Protein AF-A0A4Z1CDV8-F1 (afdb_monomer)

Solvent-accessible surface area (backbone atoms only — not comparable to full-atom values): 13016 Å² total; per-residue (Å²): 139,88,84,81,96,83,87,88,88,86,91,84,87,83,81,90,81,81,88,75,93,73,89,74,78,95,78,82,92,84,81,92,77,82,89,62,62,95,52,67,52,53,49,51,55,54,36,50,54,54,42,66,77,40,48,67,58,28,40,60,56,26,63,79,56,50,88,27,56,54,58,59,70,58,40,28,52,38,14,45,52,16,39,52,55,28,48,76,68,59,58,80,86,76,76,59,61,67,63,78,56,25,53,62,39,19,52,49,40,45,56,46,47,47,72,77,69,25,56,75,68,75,76,57,68,68,45,56,54,47,40,56,51,48,55,53,45,46,57,52,42,26,70,73,67,75,44,87,70,51,57,62,54,48,12,66,75,67,77,49,57,46,66,58,42,48,55,29,52,69,50,56,65,54,17,40,82,85,60,49,80,41,63,41,92,93,58,85,44,33,49,49,76,73,58,83,75,88,62,82,59,50,66,57,52,53,57,62,72,76,107

Secondary structure (DSSP, 8-state):
----S-----------------------------PPSTTHHHHHHHHHHHHHHHHHHHHHHHGGGTTSSS-HHHHHHHHHHHHHHHHHH--GGGSS-HHHHHHHHHHHHHHHHIIIII-SSPPPHHHHHHHHHHHHHHHHHHHHHSSPPPHHHHHHHHTS-HHHHHHHHHHTT--SPPPTT-EETTTTEEGGGGSPPP-TTHHHHHHHH--

Organism: NCBI:txid2518372

pLDDT: mean 78.21, std 20.19, range [28.77, 98.31]

Structure (mmCIF, N/CA/C/O backbone):
data_AF-A0A4Z1CDV8-F1
#
_entry.id   AF-A0A4Z1CDV8-F1
#
loop_
_atom_site.group_PDB
_atom_site.id
_atom_site.type_symbol
_atom_site.label_atom_id
_atom_site.label_alt_id
_atom_site.label_comp_id
_atom_site.label_asym_id
_atom_site.label_entity_id
_atom_site.label_seq_id
_atom_site.pdbx_PDB_ins_code
_atom_site.Cartn_x
_atom_site.Cartn_y
_atom_site.Cartn_z
_atom_site.occupancy
_atom_site.B_iso_or_equiv
_atom_site.auth_seq_id
_atom_site.auth_comp_id
_atom_site.auth_asym_id
_atom_site.auth_atom_id
_atom_site.pdbx_PDB_model_num
ATOM 1 N N . MET A 1 1 ? 34.510 -33.293 -17.132 1.00 42.09 1 MET A N 1
ATOM 2 C CA . MET A 1 1 ? 34.195 -33.389 -15.694 1.00 42.09 1 MET A CA 1
ATOM 3 C C . MET A 1 1 ? 32.773 -32.881 -15.531 1.00 42.09 1 MET A C 1
ATOM 5 O O . MET A 1 1 ? 32.550 -31.691 -15.677 1.00 42.09 1 MET A O 1
ATOM 9 N N . GLN A 1 2 ? 31.817 -33.804 -15.446 1.00 31.83 2 GLN A N 1
ATOM 10 C CA . GLN A 1 2 ? 30.380 -33.531 -15.365 1.00 31.83 2 GLN A CA 1
ATOM 11 C C . GLN A 1 2 ? 29.984 -33.463 -13.887 1.00 31.83 2 GLN A C 1
ATOM 13 O O . GLN A 1 2 ? 30.417 -34.318 -13.118 1.00 31.83 2 GLN A O 1
ATOM 18 N N . VAL A 1 3 ? 29.172 -32.477 -13.509 1.00 42.31 3 VAL A N 1
ATOM 19 C CA . VAL A 1 3 ? 28.461 -32.451 -12.225 1.00 42.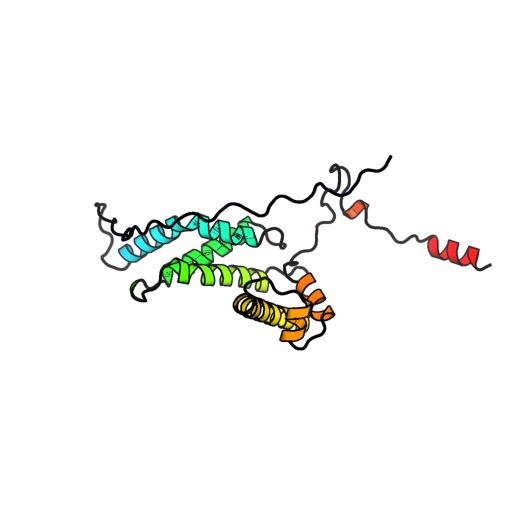31 3 VAL A CA 1
ATOM 20 C C . VAL A 1 3 ? 26.970 -32.485 -12.549 1.00 42.31 3 VAL A C 1
ATOM 22 O O . VAL A 1 3 ? 26.484 -31.711 -13.371 1.00 42.31 3 VAL A O 1
ATOM 25 N N . THR A 1 4 ? 26.291 -33.472 -11.978 1.00 37.84 4 THR A N 1
ATOM 26 C CA . THR A 1 4 ? 24.877 -33.814 -12.161 1.00 37.84 4 THR A CA 1
ATOM 27 C C . THR A 1 4 ? 23.945 -32.889 -11.362 1.00 37.84 4 THR A C 1
ATOM 29 O O . THR A 1 4 ? 24.361 -32.376 -10.324 1.00 37.84 4 THR A O 1
ATOM 32 N N . PRO A 1 5 ? 22.677 -32.702 -11.779 1.00 41.50 5 PRO A N 1
ATOM 33 C CA . PRO A 1 5 ? 21.727 -31.825 -11.098 1.00 41.50 5 PRO A CA 1
ATOM 34 C C . PRO A 1 5 ? 20.937 -32.592 -10.024 1.00 41.50 5 PRO A C 1
ATOM 36 O O . PRO A 1 5 ? 19.954 -33.250 -10.354 1.00 41.50 5 PRO A O 1
ATOM 39 N N . GLN A 1 6 ? 21.364 -32.531 -8.755 1.00 38.91 6 GLN A N 1
ATOM 40 C CA . GLN A 1 6 ? 20.619 -33.114 -7.620 1.00 38.91 6 GLN A CA 1
ATOM 41 C C . GLN A 1 6 ? 20.743 -32.372 -6.266 1.00 38.91 6 GLN A C 1
ATOM 43 O O . GLN A 1 6 ? 20.451 -32.961 -5.234 1.00 38.91 6 GLN A O 1
ATOM 48 N N . GLU A 1 7 ? 21.086 -31.079 -6.217 1.00 34.69 7 GLU A N 1
ATOM 49 C CA . GLU A 1 7 ? 21.176 -30.353 -4.928 1.00 34.69 7 GLU A CA 1
ATOM 50 C C . GLU A 1 7 ? 20.494 -28.974 -4.932 1.00 34.69 7 GLU A C 1
ATOM 52 O O . GLU A 1 7 ? 21.128 -27.949 -4.696 1.00 34.69 7 GLU A O 1
ATOM 57 N N . LEU A 1 8 ? 19.176 -28.929 -5.169 1.00 39.78 8 LEU A N 1
ATOM 58 C CA . LEU A 1 8 ? 18.371 -27.756 -4.790 1.00 39.78 8 LEU A CA 1
ATOM 59 C C . LEU A 1 8 ? 16.918 -28.110 -4.429 1.00 39.78 8 LEU A C 1
ATOM 61 O O . LEU A 1 8 ? 15.969 -27.496 -4.909 1.00 39.78 8 LEU A O 1
ATOM 65 N N . GLU A 1 9 ? 16.745 -29.104 -3.562 1.00 30.30 9 GLU A N 1
ATOM 66 C CA . GLU A 1 9 ? 15.454 -29.437 -2.959 1.00 30.30 9 GLU A CA 1
ATOM 67 C C . GLU A 1 9 ? 15.620 -29.533 -1.438 1.00 30.30 9 GLU A C 1
ATOM 69 O O . GLU A 1 9 ? 16.019 -30.573 -0.930 1.00 30.30 9 GLU A O 1
ATOM 74 N N . ALA A 1 10 ? 15.375 -28.425 -0.723 1.00 28.77 10 ALA A N 1
ATOM 75 C CA . ALA A 1 10 ? 15.003 -28.415 0.701 1.00 28.77 10 ALA A CA 1
ATOM 76 C C . ALA A 1 10 ? 14.768 -26.982 1.225 1.00 28.77 10 ALA A C 1
ATOM 78 O O . ALA A 1 10 ? 15.673 -26.358 1.769 1.00 28.77 10 ALA A O 1
ATOM 79 N N . ALA A 1 11 ? 13.536 -26.476 1.108 1.00 30.47 11 ALA A N 1
ATOM 80 C CA . ALA A 1 11 ? 12.945 -25.541 2.083 1.00 30.47 11 ALA A CA 1
ATOM 81 C C . ALA A 1 11 ? 11.411 -25.482 1.924 1.00 30.47 11 ALA A C 1
ATOM 83 O O . ALA A 1 11 ? 10.793 -24.425 1.807 1.00 30.47 11 ALA A O 1
ATOM 84 N N . HIS A 1 12 ? 10.785 -26.655 1.895 1.00 34.69 12 HIS A N 1
ATOM 85 C CA . HIS A 1 12 ? 9.365 -26.844 2.167 1.00 34.69 12 HIS A CA 1
ATOM 86 C C . HIS A 1 12 ? 9.279 -28.061 3.078 1.00 34.69 12 HIS A C 1
ATOM 88 O O . HIS A 1 12 ? 9.496 -29.167 2.600 1.00 34.69 12 HIS A O 1
ATOM 94 N N . HIS A 1 13 ? 9.073 -27.821 4.377 1.00 29.45 13 HIS A N 1
ATOM 95 C CA . HIS A 1 13 ? 8.353 -28.657 5.350 1.00 29.45 13 HIS A CA 1
ATOM 96 C C . HIS A 1 13 ? 8.876 -28.389 6.772 1.00 29.45 13 HIS A C 1
ATOM 98 O O . HIS A 1 13 ? 9.992 -28.767 7.121 1.00 29.45 13 HIS A O 1
ATOM 104 N N . ALA A 1 14 ? 8.044 -27.777 7.612 1.00 31.61 14 ALA A N 1
ATOM 105 C CA . ALA A 1 14 ? 8.108 -27.936 9.061 1.00 31.61 14 ALA A CA 1
ATOM 106 C C . ALA A 1 14 ? 6.664 -28.037 9.597 1.00 31.61 14 ALA A C 1
ATOM 108 O O . ALA A 1 14 ? 5.764 -27.452 8.991 1.00 31.61 14 ALA A O 1
ATOM 109 N N . PRO A 1 15 ? 6.429 -28.841 10.646 1.00 34.66 15 PRO A N 1
ATOM 110 C CA . PRO A 1 15 ? 5.221 -29.650 10.758 1.00 34.66 15 PRO A CA 1
ATOM 111 C C . PRO A 1 15 ? 4.066 -29.005 11.529 1.00 34.66 15 PRO A C 1
ATOM 113 O O . PRO A 1 15 ? 4.244 -28.142 12.387 1.00 34.66 15 PRO A O 1
ATOM 116 N N . ASP A 1 16 ? 2.887 -29.542 11.221 1.00 36.97 16 ASP A N 1
ATOM 117 C CA . ASP A 1 16 ? 1.645 -29.471 11.981 1.00 36.97 16 ASP A CA 1
ATOM 118 C C . ASP A 1 16 ? 1.807 -30.111 13.374 1.00 36.97 16 ASP A C 1
ATOM 120 O O . ASP A 1 16 ? 2.485 -31.131 13.538 1.00 36.97 16 ASP A O 1
ATOM 124 N N . GLY A 1 17 ? 1.193 -29.498 14.384 1.00 29.08 17 GLY A N 1
ATOM 125 C CA . GLY A 1 17 ? 1.377 -29.861 15.784 1.00 29.08 17 GLY A CA 1
ATOM 126 C C . GLY A 1 17 ? 0.513 -29.051 16.748 1.00 29.08 17 GLY A C 1
ATOM 127 O O . GLY A 1 17 ? 1.009 -28.164 17.429 1.00 29.08 17 GLY A O 1
ATOM 128 N N . ALA A 1 18 ? -0.758 -29.446 16.836 1.00 29.03 18 ALA A N 1
ATOM 129 C CA . ALA A 1 18 ? -1.623 -29.399 18.020 1.00 29.03 18 ALA A CA 1
ATOM 130 C C . ALA A 1 18 ? -1.966 -28.033 18.657 1.00 29.03 18 ALA A C 1
ATOM 132 O O . ALA A 1 18 ? -1.200 -27.420 19.397 1.00 29.03 18 ALA A O 1
ATOM 133 N N . HIS A 1 19 ? -3.240 -27.661 18.503 1.00 36.28 19 HIS A N 1
ATOM 134 C CA . HIS A 1 19 ? -3.957 -26.755 19.397 1.00 36.28 19 HIS A CA 1
ATOM 135 C C . HIS A 1 19 ? -3.877 -27.192 20.869 1.00 36.28 19 HIS A C 1
ATOM 137 O O . HIS A 1 19 ? -4.197 -28.339 21.189 1.00 36.28 19 HIS A O 1
ATOM 143 N N . PRO A 1 20 ? -3.685 -26.231 21.783 1.00 33.53 20 PRO A N 1
ATOM 144 C CA . PRO A 1 20 ? -4.417 -26.216 23.034 1.00 33.53 20 PRO A CA 1
ATOM 145 C C . PRO A 1 20 ? -5.440 -25.076 23.010 1.00 33.53 20 PRO A C 1
ATOM 147 O O . PRO A 1 20 ? -5.106 -23.893 22.984 1.00 33.53 20 PRO A O 1
ATOM 150 N N . SER A 1 21 ? -6.719 -25.450 23.036 1.00 46.00 21 SER A N 1
ATOM 151 C CA . SER A 1 21 ? -7.799 -24.578 23.486 1.00 46.00 21 SER A CA 1
ATOM 152 C C . SER A 1 21 ? -7.461 -24.042 24.879 1.00 46.00 21 SER A C 1
ATOM 154 O O . SER A 1 21 ? -7.304 -24.811 25.824 1.00 46.00 21 SER A O 1
ATOM 156 N N . GLY A 1 22 ? -7.360 -22.725 25.011 1.00 29.83 22 GLY A N 1
ATOM 157 C CA . GLY A 1 22 ? -7.109 -22.059 26.282 1.00 29.83 22 GLY A CA 1
ATOM 158 C C . GLY A 1 22 ? -7.444 -20.586 26.151 1.00 29.83 22 GLY A C 1
ATOM 159 O O . GLY A 1 22 ? -6.604 -19.790 25.751 1.00 29.83 22 GLY A O 1
ATOM 160 N N . GLY A 1 23 ? -8.703 -20.245 26.421 1.00 39.72 23 GLY A N 1
ATOM 161 C CA . GLY A 1 23 ? -9.165 -18.866 26.418 1.00 39.72 23 GLY A CA 1
ATOM 162 C C . GLY A 1 23 ? -8.404 -18.026 27.437 1.00 39.72 23 GLY A C 1
ATOM 163 O O . GLY A 1 23 ? -8.319 -18.380 28.611 1.00 39.72 23 GLY A O 1
ATOM 164 N N . THR A 1 24 ? -7.922 -16.874 26.997 1.00 37.41 24 THR A N 1
ATOM 165 C CA . THR A 1 24 ? -7.651 -15.744 27.876 1.00 37.41 24 THR A CA 1
ATOM 166 C C . THR A 1 24 ? -8.676 -14.665 27.542 1.00 37.41 24 THR A C 1
ATOM 168 O O . THR A 1 24 ? -8.622 -14.053 26.476 1.00 37.41 24 THR A O 1
ATOM 171 N N . PRO A 1 25 ? -9.671 -14.425 28.413 1.00 43.44 25 PRO A N 1
ATOM 172 C CA . PRO A 1 25 ? -10.450 -13.209 28.318 1.00 43.44 25 PRO A CA 1
ATOM 173 C C . PRO A 1 25 ? -9.494 -12.050 28.596 1.00 43.44 25 PRO A C 1
ATOM 175 O O . PRO A 1 25 ? -8.792 -12.053 29.609 1.00 43.44 25 PRO A O 1
ATOM 178 N N . ASN A 1 26 ? -9.476 -11.071 27.697 1.00 47.09 26 ASN A N 1
ATOM 179 C CA . ASN A 1 26 ? -8.747 -9.814 27.814 1.00 47.09 26 ASN A CA 1
ATOM 180 C C . ASN A 1 26 ? -9.335 -8.981 28.977 1.00 47.09 26 ASN A C 1
ATOM 182 O O . ASN A 1 26 ? -10.098 -8.039 28.781 1.00 47.09 26 AS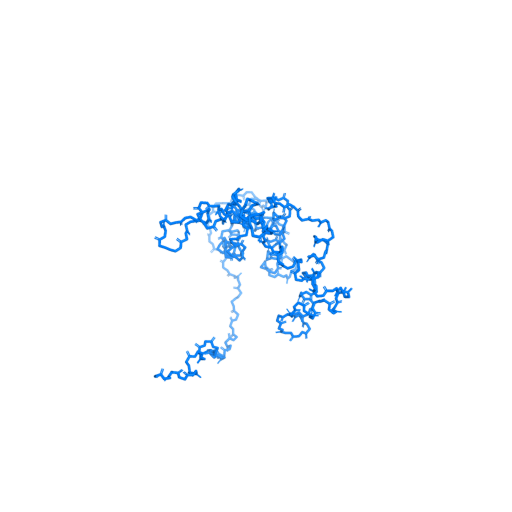N A O 1
ATOM 186 N N . ARG A 1 27 ? -9.097 -9.428 30.217 1.00 46.84 27 ARG A N 1
ATOM 187 C CA . ARG A 1 27 ? -9.764 -8.957 31.437 1.00 46.84 27 ARG A CA 1
ATOM 188 C C . ARG A 1 27 ? -8.751 -8.590 32.511 1.00 46.84 27 ARG A C 1
ATOM 190 O O . ARG A 1 27 ? -8.858 -9.080 33.625 1.00 46.84 27 ARG A O 1
ATOM 197 N N . HIS A 1 28 ? -7.803 -7.707 32.213 1.00 41.91 28 HIS A N 1
ATOM 198 C CA . HIS A 1 28 ? -7.001 -7.067 33.259 1.00 41.91 28 HIS A CA 1
ATOM 199 C C . HIS A 1 28 ? -6.609 -5.636 32.880 1.00 41.91 28 HIS A C 1
ATOM 201 O O . HIS A 1 28 ? -5.509 -5.391 32.412 1.00 41.91 28 HIS A O 1
ATOM 207 N N . LEU A 1 29 ? -7.505 -4.686 33.166 1.00 44.72 29 LEU A N 1
ATOM 208 C CA . LEU A 1 29 ? -7.179 -3.266 33.338 1.00 44.72 29 LEU A CA 1
ATOM 209 C C . LEU A 1 29 ? -7.837 -2.777 34.639 1.00 44.72 29 LEU A C 1
ATOM 211 O O . LEU A 1 29 ? -8.864 -2.103 34.636 1.00 44.72 29 LEU A O 1
ATOM 215 N N . THR A 1 30 ? -7.256 -3.161 35.779 1.00 46.38 30 THR A N 1
ATOM 216 C CA . THR A 1 30 ? -7.528 -2.541 37.085 1.00 46.38 30 THR A CA 1
ATOM 217 C C . THR A 1 30 ? -6.228 -2.358 37.862 1.00 46.38 30 THR A C 1
ATOM 219 O O . THR A 1 30 ? -5.766 -3.304 38.491 1.00 46.38 30 THR A O 1
ATOM 222 N N . SER A 1 31 ? -5.695 -1.134 37.887 1.00 37.03 31 SER A N 1
ATOM 223 C CA . SER A 1 31 ? -5.227 -0.490 39.125 1.00 37.03 31 SER A CA 1
ATOM 224 C C . SER A 1 31 ? -4.885 0.989 38.904 1.00 37.03 31 SER A C 1
ATOM 226 O O . SER A 1 31 ? -3.942 1.322 38.199 1.00 37.03 31 SER A O 1
ATOM 228 N N . ALA A 1 32 ? -5.691 1.833 39.551 1.00 43.84 32 ALA A N 1
ATOM 229 C CA . ALA A 1 32 ? -5.406 3.134 40.162 1.00 43.84 32 ALA A CA 1
ATOM 230 C C . ALA A 1 32 ? -4.292 4.039 39.584 1.00 43.84 32 ALA A C 1
ATOM 232 O O . ALA A 1 32 ? -3.115 3.880 39.889 1.00 43.84 32 ALA A O 1
ATOM 233 N N . GLY A 1 33 ? -4.729 5.125 38.938 1.00 39.00 33 GLY A N 1
ATOM 234 C CA . GLY A 1 33 ? -3.969 6.360 38.746 1.00 39.00 33 GLY A CA 1
ATOM 235 C C . GLY A 1 33 ? -4.886 7.483 38.248 1.00 39.00 33 GLY A C 1
ATOM 236 O O . GLY A 1 33 ? -5.333 7.426 37.115 1.00 39.00 33 GLY A O 1
ATOM 237 N N . SER A 1 34 ? -5.209 8.431 39.140 1.00 46.22 34 SER A N 1
ATOM 238 C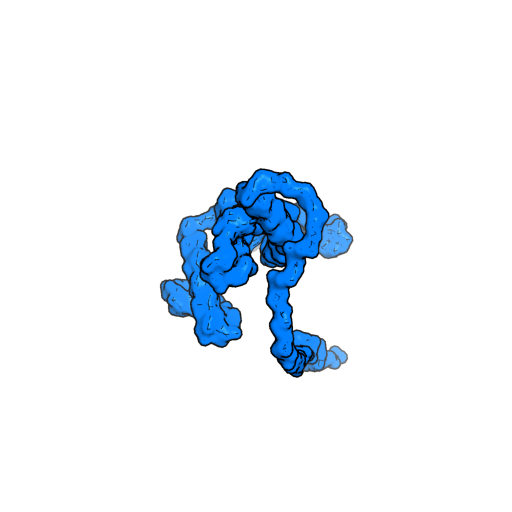 CA . SER A 1 34 ? -5.842 9.759 38.953 1.00 46.22 34 SER A CA 1
ATOM 239 C C . SER A 1 34 ? -6.823 9.959 37.780 1.00 46.22 34 SER A C 1
ATOM 241 O O . SER A 1 34 ? -6.429 10.022 36.622 1.00 46.22 34 SER A O 1
ATOM 243 N N . ALA A 1 35 ? -8.108 10.151 38.099 1.00 49.19 35 ALA A N 1
ATOM 244 C CA . ALA A 1 35 ? -9.202 10.247 37.132 1.00 49.19 35 ALA A CA 1
ATOM 245 C C . ALA A 1 35 ? -9.185 11.548 36.295 1.00 49.19 35 ALA A C 1
ATOM 247 O O . ALA A 1 35 ? -9.365 12.631 36.859 1.00 49.19 35 ALA A O 1
ATOM 248 N N . PRO A 1 36 ? -9.078 11.465 34.956 1.00 51.56 36 PRO A N 1
ATOM 249 C CA . PRO A 1 36 ? -9.460 12.551 34.063 1.00 51.56 36 PRO A CA 1
ATOM 250 C C . PRO A 1 36 ? -10.981 12.482 33.751 1.00 51.56 36 PRO A C 1
ATOM 252 O O . PRO A 1 36 ? -11.620 11.463 34.031 1.00 51.56 36 PRO A O 1
ATOM 255 N N . PRO A 1 37 ? -11.618 13.555 33.236 1.00 53.03 37 PRO A N 1
ATOM 256 C CA . PRO A 1 37 ? -13.081 13.684 33.170 1.00 53.03 37 PRO A CA 1
ATOM 257 C C . PRO A 1 37 ? -13.799 12.544 32.414 1.00 53.03 37 PRO A C 1
ATOM 259 O O . PRO A 1 37 ? -13.352 12.053 31.378 1.00 53.03 37 PRO A O 1
ATOM 262 N N . ALA A 1 38 ? -14.961 12.163 32.958 1.00 62.31 38 ALA A N 1
ATOM 263 C CA . ALA A 1 38 ? -15.486 10.796 33.097 1.00 62.31 38 ALA A CA 1
ATOM 264 C C . ALA A 1 38 ? -15.932 10.018 31.835 1.00 62.31 38 ALA A C 1
ATOM 266 O O . ALA A 1 38 ? -16.568 8.976 31.967 1.00 62.31 38 ALA A O 1
ATOM 267 N N . GLY A 1 39 ? -15.604 10.467 30.622 1.00 63.25 39 GLY A N 1
ATOM 268 C CA . GLY A 1 39 ? -15.957 9.728 29.401 1.00 63.25 39 GLY A CA 1
ATOM 269 C C . GLY A 1 39 ? -14.978 9.955 28.259 1.00 63.25 39 GLY A C 1
ATOM 270 O O . GLY A 1 39 ? -14.333 9.014 27.808 1.00 63.25 39 GLY A O 1
ATOM 271 N N . VAL A 1 40 ? -14.818 11.213 27.837 1.00 69.44 40 VAL A N 1
ATOM 272 C CA . VAL A 1 40 ? -13.943 11.577 26.708 1.00 69.44 40 VAL A CA 1
ATOM 273 C C . VAL A 1 40 ? -12.475 11.327 27.050 1.00 69.44 40 VAL A C 1
ATOM 275 O O . VAL A 1 40 ? -11.812 10.581 26.345 1.00 69.44 40 VAL A O 1
ATOM 278 N N . ALA A 1 41 ? -11.997 11.800 28.204 1.00 79.31 41 ALA A N 1
ATOM 279 C CA . ALA A 1 41 ? -10.596 11.609 28.573 1.00 79.31 41 ALA A CA 1
ATOM 280 C C . ALA A 1 41 ? -10.248 10.144 28.894 1.00 79.31 41 ALA A C 1
ATOM 282 O O . ALA A 1 41 ? -9.112 9.720 28.714 1.00 79.31 41 ALA A O 1
ATOM 283 N N . ARG A 1 42 ? -11.224 9.341 29.346 1.00 82.44 42 ARG A N 1
ATOM 284 C CA . ARG A 1 42 ? -11.026 7.893 29.506 1.00 82.44 42 ARG A CA 1
ATOM 285 C C . ARG A 1 42 ? -10.951 7.186 28.153 1.00 82.44 42 ARG A C 1
ATOM 287 O O . ARG A 1 42 ? -10.153 6.266 28.014 1.00 82.44 42 ARG A O 1
ATOM 294 N N . ARG A 1 43 ? -11.766 7.604 27.180 1.00 84.88 43 ARG A N 1
ATOM 295 C CA . ARG A 1 43 ? -11.720 7.090 25.807 1.00 84.88 43 ARG A CA 1
ATOM 296 C C . ARG A 1 43 ? -10.387 7.416 25.142 1.00 84.88 43 ARG A C 1
ATOM 298 O O . ARG A 1 43 ? -9.822 6.529 24.514 1.00 84.88 43 ARG A O 1
ATOM 305 N N . ASP A 1 44 ? -9.887 8.635 25.312 1.00 88.38 44 ASP A N 1
ATOM 306 C CA . ASP A 1 44 ? -8.610 9.059 24.731 1.00 88.38 44 ASP A CA 1
ATOM 307 C C . ASP A 1 44 ? -7.456 8.212 25.284 1.00 88.38 44 ASP A C 1
ATOM 309 O O . ASP A 1 44 ? -6.751 7.582 24.506 1.00 88.38 44 ASP A O 1
ATOM 313 N N . LEU A 1 45 ? -7.371 8.041 26.611 1.00 91.31 45 LEU A N 1
ATOM 314 C CA . LEU A 1 45 ? -6.356 7.175 27.232 1.00 91.31 45 LEU A CA 1
ATOM 315 C C . LEU A 1 45 ? -6.404 5.724 26.733 1.00 91.31 45 LEU A C 1
ATOM 317 O O . LEU A 1 45 ? -5.370 5.130 26.454 1.00 91.31 45 LEU A O 1
ATOM 321 N N . LEU A 1 46 ? -7.601 5.143 26.610 1.00 91.38 46 LEU A N 1
ATOM 322 C CA . LEU A 1 46 ? -7.751 3.780 26.090 1.00 91.38 46 LEU A CA 1
ATOM 323 C C . LEU A 1 46 ? -7.396 3.687 24.601 1.00 91.38 46 LEU A C 1
ATOM 325 O O . LEU A 1 46 ? -6.928 2.647 24.147 1.00 91.38 46 LEU A O 1
ATOM 329 N N . THR A 1 47 ? -7.636 4.755 23.839 1.00 93.25 47 THR A N 1
ATOM 330 C CA . THR A 1 47 ? -7.259 4.826 22.423 1.00 93.25 47 THR A CA 1
ATOM 331 C C . THR A 1 47 ? -5.742 4.883 22.288 1.00 93.25 47 THR A C 1
ATOM 333 O O . THR A 1 47 ? -5.190 4.160 21.463 1.00 93.25 47 THR A O 1
ATOM 336 N N . ASP A 1 48 ? -5.073 5.677 23.123 1.00 94.31 48 ASP A N 1
ATOM 337 C CA . ASP A 1 48 ? -3.613 5.778 23.153 1.00 94.31 48 ASP A CA 1
ATOM 338 C C . ASP A 1 48 ? -2.978 4.436 23.541 1.00 94.31 48 ASP A C 1
ATOM 340 O O . ASP A 1 48 ? -2.137 3.928 22.801 1.00 94.31 48 ASP A O 1
ATOM 344 N N . GLU A 1 49 ? -3.461 3.788 24.610 1.00 94.50 49 GLU A N 1
ATOM 345 C CA . GLU A 1 49 ? -3.025 2.436 25.003 1.00 94.50 49 GLU A CA 1
ATOM 346 C C . GLU A 1 49 ? -3.217 1.421 23.858 1.00 94.50 49 GLU A C 1
ATOM 348 O O . GLU A 1 49 ? -2.354 0.575 23.605 1.00 94.50 49 GLU A O 1
ATOM 353 N N . LEU A 1 50 ? -4.336 1.510 23.129 1.00 9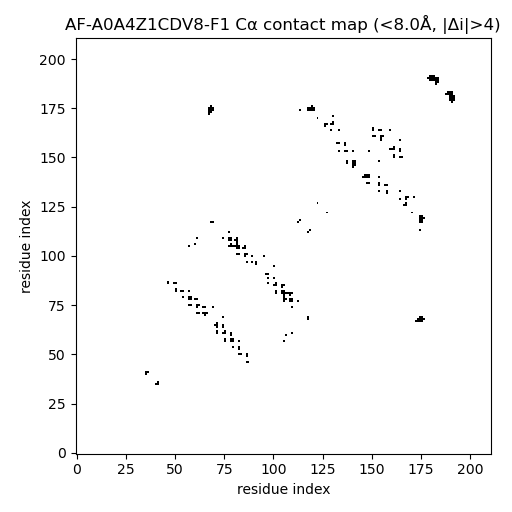3.81 50 LEU A N 1
ATOM 354 C CA . LEU A 1 50 ? -4.621 0.634 21.994 1.00 93.81 50 LEU A CA 1
ATOM 355 C C . LEU A 1 50 ? -3.665 0.881 20.820 1.00 93.81 50 LEU A C 1
ATOM 357 O O . LEU A 1 50 ? -3.239 -0.079 20.177 1.00 93.81 50 LEU A O 1
ATOM 361 N N . ILE A 1 51 ? -3.318 2.139 20.536 1.00 96.75 51 ILE A N 1
ATOM 362 C CA . ILE A 1 51 ? -2.341 2.498 19.501 1.00 96.75 51 ILE A CA 1
ATOM 363 C C . ILE A 1 51 ? -0.959 1.973 19.892 1.00 96.75 51 ILE A C 1
ATOM 365 O O . ILE A 1 51 ? -0.329 1.277 19.094 1.00 96.75 51 ILE A O 1
ATOM 369 N N . GLU A 1 52 ? -0.510 2.252 21.118 1.00 96.88 52 GLU A N 1
ATOM 370 C CA . GLU A 1 52 ? 0.799 1.837 21.633 1.00 96.88 52 GLU A CA 1
ATOM 371 C C . GLU A 1 52 ? 0.990 0.318 21.561 1.00 96.88 52 GLU A C 1
ATOM 373 O O . GLU A 1 52 ? 2.030 -0.158 21.099 1.00 96.88 52 GLU A O 1
ATOM 378 N N . ALA A 1 53 ? -0.041 -0.452 21.917 1.00 96.81 53 ALA A N 1
ATOM 379 C CA . ALA A 1 53 ? -0.007 -1.912 21.870 1.00 96.81 53 ALA A CA 1
ATOM 380 C C . ALA A 1 53 ? 0.168 -2.495 20.451 1.00 96.81 53 ALA A C 1
ATOM 382 O O . ALA A 1 53 ? 0.572 -3.650 20.313 1.00 96.81 53 ALA A O 1
ATOM 383 N N . HIS A 1 54 ? -0.121 -1.724 19.394 1.00 97.69 54 HIS A N 1
ATOM 384 C CA . HIS A 1 54 ? -0.154 -2.214 18.010 1.00 97.69 54 HIS A CA 1
ATOM 385 C C . HIS A 1 54 ? 0.820 -1.497 17.059 1.00 97.69 54 HIS A C 1
ATOM 387 O O . HIS A 1 54 ? 0.791 -1.759 15.851 1.00 97.69 54 HIS A O 1
ATOM 393 N N . LEU A 1 55 ? 1.721 -0.648 17.574 1.00 97.50 55 LEU A N 1
ATOM 394 C CA . LEU A 1 55 ? 2.722 0.074 16.771 1.00 97.50 55 LEU A CA 1
ATOM 395 C C . LEU A 1 55 ? 3.555 -0.871 15.893 1.00 97.50 55 LEU A C 1
ATOM 397 O O . LEU A 1 55 ? 3.681 -0.659 14.686 1.00 97.50 55 LEU A O 1
ATOM 401 N N . GLU A 1 56 ? 4.068 -1.955 16.478 1.00 97.44 56 GLU A N 1
ATOM 402 C CA . GLU A 1 56 ? 4.903 -2.931 15.767 1.00 97.44 56 GLU A CA 1
ATOM 403 C C . GLU A 1 56 ? 4.134 -3.667 14.669 1.00 97.44 56 GLU A C 1
ATOM 405 O O . GLU A 1 56 ? 4.690 -3.989 13.619 1.00 97.44 56 GLU A O 1
ATOM 410 N N . VAL A 1 57 ? 2.827 -3.880 14.852 1.00 96.12 57 VAL A N 1
ATOM 411 C CA . VAL A 1 57 ? 2.007 -4.484 13.801 1.00 96.12 57 VAL A CA 1
ATOM 412 C C . VAL A 1 57 ? 1.892 -3.533 12.615 1.00 96.12 57 VAL A C 1
ATOM 414 O O . VAL A 1 57 ? 2.122 -3.960 11.484 1.00 96.12 57 VAL A O 1
ATOM 417 N N . ALA A 1 58 ? 1.619 -2.248 12.851 1.00 97.62 58 ALA A N 1
ATOM 418 C CA . ALA A 1 58 ? 1.570 -1.249 11.784 1.00 97.62 58 ALA A CA 1
ATOM 419 C C . ALA A 1 58 ? 2.914 -1.138 11.037 1.00 97.62 58 ALA A C 1
ATOM 421 O O . ALA A 1 58 ? 2.928 -1.200 9.804 1.00 97.62 58 ALA A O 1
ATOM 422 N N . ARG A 1 59 ? 4.043 -1.093 11.758 1.00 97.69 59 ARG A N 1
ATOM 423 C CA . ARG A 1 59 ? 5.395 -1.115 11.161 1.00 97.69 59 ARG A CA 1
ATOM 424 C C . ARG A 1 59 ? 5.636 -2.376 10.330 1.00 97.69 59 ARG A C 1
ATOM 426 O O . ARG A 1 59 ? 6.040 -2.303 9.171 1.00 97.69 59 ARG A O 1
ATOM 433 N N . SER A 1 60 ? 5.280 -3.548 10.862 1.00 96.94 60 SER A N 1
ATOM 434 C CA . SER A 1 60 ? 5.414 -4.819 10.137 1.00 96.94 60 SER A CA 1
ATOM 435 C C . SER A 1 60 ? 4.575 -4.871 8.853 1.00 96.94 60 SER A C 1
ATOM 437 O O . SER A 1 60 ? 4.948 -5.526 7.876 1.00 96.94 60 SER A O 1
ATOM 439 N N . MET A 1 61 ? 3.439 -4.167 8.824 1.00 96.00 61 MET A N 1
ATOM 440 C CA . MET A 1 61 ? 2.616 -4.038 7.627 1.00 96.00 61 MET A CA 1
ATOM 441 C C . MET A 1 61 ? 3.280 -3.139 6.581 1.00 96.00 61 MET A C 1
ATOM 443 O O . MET A 1 61 ? 3.221 -3.484 5.400 1.00 96.00 61 MET A O 1
ATOM 447 N N . ALA A 1 62 ? 3.943 -2.052 6.991 1.00 94.44 62 ALA A N 1
ATOM 448 C CA . ALA A 1 62 ? 4.695 -1.166 6.098 1.00 94.44 62 ALA A CA 1
ATOM 449 C C . ALA A 1 62 ? 5.873 -1.885 5.415 1.00 94.44 62 ALA A C 1
ATOM 451 O O . ALA A 1 62 ? 6.079 -1.710 4.214 1.00 94.44 62 ALA A O 1
ATOM 452 N N . LEU A 1 63 ? 6.566 -2.793 6.119 1.00 92.00 63 LEU A N 1
ATOM 453 C CA . LEU A 1 63 ? 7.681 -3.582 5.563 1.00 92.00 63 LEU A CA 1
ATOM 454 C C . LEU A 1 63 ? 7.322 -4.349 4.280 1.00 92.00 63 LEU A C 1
ATOM 456 O O . LEU A 1 63 ? 8.183 -4.569 3.429 1.00 92.00 63 LEU A O 1
ATOM 460 N N . ARG A 1 64 ? 6.052 -4.736 4.106 1.00 86.19 64 ARG A N 1
ATOM 461 C CA . ARG A 1 64 ? 5.566 -5.438 2.901 1.00 86.19 64 ARG A CA 1
ATOM 462 C C . ARG A 1 64 ? 5.560 -4.554 1.649 1.00 86.19 64 ARG A C 1
ATOM 464 O O . ARG A 1 64 ? 5.432 -5.069 0.541 1.00 86.19 64 ARG A O 1
ATOM 471 N N . TYR A 1 65 ? 5.691 -3.242 1.827 1.00 84.25 65 TYR A N 1
ATOM 472 C CA . TYR A 1 65 ? 5.652 -2.231 0.775 1.00 84.25 65 TYR A CA 1
ATOM 473 C C . TYR A 1 65 ? 7.011 -1.562 0.528 1.00 84.25 65 TYR A C 1
ATOM 475 O O . TYR A 1 65 ? 7.088 -0.655 -0.297 1.00 84.25 65 TYR A O 1
ATOM 483 N N . ARG A 1 66 ? 8.085 -2.004 1.197 1.00 82.88 66 ARG A N 1
ATOM 484 C CA . ARG A 1 66 ? 9.441 -1.468 0.993 1.00 82.88 66 ARG A CA 1
ATOM 485 C C . ARG A 1 66 ? 9.918 -1.627 -0.454 1.00 82.88 66 ARG A C 1
ATOM 487 O O . ARG A 1 66 ? 9.458 -2.520 -1.166 1.00 82.88 66 ARG A O 1
ATOM 494 N N . ASN A 1 67 ? 10.906 -0.824 -0.850 1.00 75.81 67 ASN A N 1
ATOM 495 C CA . ASN A 1 67 ? 11.534 -0.854 -2.183 1.00 75.81 67 ASN A CA 1
ATOM 496 C C . ASN A 1 67 ? 10.557 -0.596 -3.338 1.00 75.81 67 ASN A C 1
ATOM 498 O O . ASN A 1 67 ? 10.770 -1.047 -4.459 1.00 75.81 67 ASN A O 1
ATOM 502 N N . ARG A 1 68 ? 9.478 0.136 -3.059 1.00 76.81 68 ARG A N 1
ATOM 503 C CA . ARG A 1 68 ? 8.467 0.532 -4.040 1.00 76.81 68 ARG A CA 1
ATOM 504 C C . ARG A 1 68 ? 8.538 2.027 -4.352 1.00 76.81 68 ARG A C 1
ATOM 506 O O . ARG A 1 68 ? 7.545 2.610 -4.739 1.00 76.81 68 ARG A O 1
ATOM 513 N N . GLY A 1 69 ? 9.688 2.672 -4.160 1.00 75.88 69 GLY A N 1
ATOM 514 C CA . GLY A 1 69 ? 9.883 4.085 -4.512 1.00 75.88 69 GLY A CA 1
ATOM 515 C C . GLY A 1 69 ? 9.402 5.120 -3.492 1.00 75.88 69 GLY A C 1
ATOM 516 O O . GLY A 1 69 ? 9.449 6.308 -3.787 1.00 75.88 69 GLY A O 1
ATOM 517 N N . ILE A 1 70 ? 8.974 4.684 -2.307 1.00 84.19 70 ILE A N 1
ATOM 518 C CA . ILE A 1 70 ? 8.705 5.536 -1.140 1.00 84.19 70 ILE A CA 1
ATOM 519 C C . ILE A 1 70 ? 9.603 5.038 -0.006 1.00 84.19 70 ILE A C 1
ATOM 521 O O . ILE A 1 70 ? 9.825 3.823 0.096 1.00 84.19 70 ILE A O 1
ATOM 525 N N . ASP A 1 71 ? 10.136 5.957 0.801 1.00 88.94 71 ASP A N 1
ATOM 526 C CA . ASP A 1 71 ? 10.988 5.613 1.939 1.00 88.94 71 ASP A CA 1
ATOM 527 C C . ASP A 1 71 ? 10.217 4.750 2.949 1.00 88.94 71 ASP A C 1
ATOM 529 O O . ASP A 1 71 ? 9.010 4.911 3.145 1.00 88.94 71 ASP A O 1
ATOM 533 N N . LEU A 1 72 ? 10.905 3.800 3.581 1.00 91.62 72 LEU A N 1
ATOM 534 C CA . LEU A 1 72 ? 10.287 2.941 4.581 1.00 91.62 72 LEU A CA 1
ATOM 535 C C . LEU A 1 72 ? 9.767 3.769 5.758 1.00 91.62 72 LEU A C 1
ATOM 537 O O . LEU A 1 72 ? 8.659 3.500 6.215 1.00 91.62 72 LEU A O 1
ATOM 541 N N . ASP A 1 73 ? 10.508 4.789 6.189 1.00 95.00 73 ASP A N 1
ATOM 542 C CA . ASP A 1 73 ? 10.097 5.656 7.294 1.00 95.00 73 ASP A CA 1
ATOM 543 C C . ASP A 1 73 ? 8.770 6.365 6.976 1.00 95.00 73 ASP A C 1
ATOM 545 O O . ASP A 1 73 ? 7.861 6.399 7.808 1.00 95.00 73 ASP A O 1
ATOM 549 N N . ASP A 1 74 ? 8.596 6.840 5.740 1.00 93.94 74 ASP A N 1
ATOM 550 C CA . ASP A 1 74 ? 7.339 7.439 5.278 1.00 93.94 74 ASP A CA 1
ATOM 551 C C . ASP A 1 74 ? 6.196 6.413 5.269 1.00 93.94 74 ASP A C 1
ATOM 553 O O . ASP A 1 74 ? 5.080 6.696 5.717 1.00 93.94 74 ASP A O 1
ATOM 557 N N . LEU A 1 75 ? 6.464 5.192 4.798 1.00 94.75 75 LEU A N 1
ATOM 558 C CA . LEU A 1 75 ? 5.482 4.106 4.808 1.00 94.75 75 LEU A CA 1
ATOM 559 C C . LEU A 1 75 ? 5.082 3.713 6.236 1.00 94.75 75 LEU A C 1
ATOM 561 O O . LEU A 1 75 ? 3.903 3.446 6.485 1.00 94.75 75 LEU A O 1
ATOM 565 N N . GLU A 1 76 ? 6.024 3.703 7.178 1.00 97.81 76 GLU A N 1
ATOM 566 C CA . GLU A 1 76 ? 5.739 3.490 8.594 1.00 97.81 76 GLU A CA 1
ATOM 567 C C . GLU A 1 76 ? 4.831 4.593 9.139 1.00 97.81 76 GLU A C 1
ATOM 569 O O . GLU A 1 76 ? 3.819 4.280 9.767 1.00 97.81 76 GLU A O 1
ATOM 574 N N . GLN A 1 77 ? 5.105 5.866 8.837 1.00 97.56 77 GLN A N 1
ATOM 575 C CA . GLN A 1 77 ? 4.239 6.974 9.258 1.00 97.56 77 GLN A CA 1
ATOM 576 C C . GLN A 1 77 ? 2.821 6.853 8.690 1.00 97.56 77 GLN A C 1
ATOM 578 O O . GLN A 1 77 ? 1.838 7.064 9.404 1.00 97.56 77 GLN A O 1
ATOM 583 N N . VAL A 1 78 ? 2.682 6.462 7.422 1.00 97.62 78 VAL A N 1
ATOM 584 C CA . VAL A 1 78 ? 1.369 6.226 6.804 1.00 97.62 78 VAL A CA 1
ATOM 585 C C . VAL A 1 78 ? 0.638 5.067 7.484 1.00 97.62 78 VAL A C 1
ATOM 587 O O . VAL A 1 78 ? -0.568 5.158 7.737 1.00 97.62 78 VAL A O 1
ATOM 590 N N . ALA A 1 79 ? 1.345 3.983 7.810 1.00 98.06 79 ALA A N 1
ATOM 591 C CA . ALA A 1 79 ? 0.759 2.853 8.519 1.00 98.06 79 ALA A CA 1
ATOM 592 C C . ALA A 1 79 ? 0.303 3.243 9.934 1.00 98.06 79 ALA A C 1
ATOM 594 O O . ALA A 1 79 ? -0.807 2.888 10.338 1.00 98.06 79 ALA A O 1
ATOM 595 N N . LEU A 1 80 ? 1.115 4.022 10.653 1.00 98.31 80 LEU A N 1
ATOM 596 C CA . LEU A 1 80 ? 0.789 4.561 11.974 1.00 98.31 80 LEU A CA 1
ATOM 597 C C . LEU A 1 80 ? -0.419 5.503 11.919 1.00 98.31 80 LEU A C 1
ATOM 599 O O . LEU A 1 80 ? -1.336 5.363 12.724 1.00 98.31 80 LEU A O 1
ATOM 603 N N . LEU A 1 81 ? -0.504 6.379 10.914 1.00 98.00 81 LEU A N 1
ATOM 604 C CA . LEU A 1 81 ? -1.689 7.208 10.678 1.00 98.00 81 LEU A CA 1
ATOM 605 C C . LEU A 1 81 ? -2.948 6.352 10.470 1.00 98.00 81 LEU A C 1
ATOM 607 O O . LEU A 1 81 ? -4.021 6.676 10.988 1.00 98.00 81 LEU A O 1
ATOM 611 N N . GLY A 1 82 ? -2.835 5.258 9.714 1.00 97.56 82 GLY A N 1
ATOM 612 C CA . GLY A 1 82 ? -3.925 4.301 9.528 1.00 97.56 82 GLY A CA 1
ATOM 613 C C . GLY A 1 82 ? -4.342 3.608 10.823 1.00 97.56 82 GLY A C 1
ATOM 614 O O . GLY A 1 82 ? -5.540 3.462 11.069 1.00 97.56 82 GLY A O 1
ATOM 615 N N . LEU A 1 83 ? -3.379 3.248 11.672 1.00 98.31 83 LEU A N 1
ATOM 616 C CA . LEU A 1 83 ? -3.633 2.669 12.990 1.00 98.31 83 LEU A CA 1
ATOM 617 C C . LEU A 1 83 ? -4.371 3.662 13.895 1.00 98.31 83 LEU A C 1
ATOM 619 O O . LEU A 1 83 ? -5.405 3.312 14.459 1.00 98.31 83 LEU A O 1
ATOM 623 N N . THR A 1 84 ? -3.910 4.912 13.973 1.00 97.62 84 THR A N 1
ATOM 624 C CA . THR A 1 84 ? -4.565 5.973 14.752 1.00 97.62 84 THR A CA 1
ATOM 625 C C . THR A 1 84 ? -6.001 6.209 14.280 1.00 97.62 84 THR A C 1
ATOM 627 O O . THR A 1 84 ? -6.931 6.261 15.086 1.00 97.62 84 THR A O 1
ATOM 630 N N . LYS A 1 85 ? -6.229 6.277 12.961 1.00 96.50 85 LYS A N 1
ATOM 631 C CA . LYS A 1 85 ? -7.582 6.393 12.389 1.00 96.50 85 LYS A CA 1
ATOM 632 C C . LYS A 1 85 ? -8.473 5.208 12.754 1.00 96.50 85 LYS A C 1
ATOM 634 O O . LYS A 1 85 ? -9.654 5.415 13.040 1.00 96.50 85 LYS A O 1
ATOM 639 N N . ALA A 1 86 ? -7.927 3.992 12.725 1.00 96.31 86 ALA A N 1
ATOM 640 C CA . ALA A 1 86 ? -8.652 2.795 13.121 1.00 96.31 86 ALA A CA 1
ATOM 641 C C . ALA A 1 86 ? -9.018 2.840 14.609 1.00 96.31 86 ALA A C 1
ATOM 643 O O . ALA A 1 86 ? -10.180 2.642 14.948 1.00 96.31 86 ALA A O 1
ATOM 644 N N . ALA A 1 87 ? -8.068 3.176 15.483 1.00 95.75 87 ALA A N 1
ATOM 645 C CA . ALA A 1 87 ? -8.278 3.246 16.926 1.00 95.75 87 ALA A CA 1
ATOM 646 C C . ALA A 1 87 ? -9.372 4.260 17.305 1.00 95.75 87 ALA A C 1
ATOM 648 O O . ALA A 1 87 ? -10.291 3.924 18.046 1.00 95.75 87 ALA A O 1
ATOM 649 N N . HIS A 1 88 ? -9.366 5.462 16.716 1.00 94.25 88 HIS A N 1
ATOM 650 C CA . HIS A 1 88 ? -10.401 6.465 17.001 1.00 94.25 88 HIS A CA 1
ATOM 651 C C . HIS A 1 88 ? -11.811 6.057 16.548 1.00 94.25 88 HIS A C 1
ATOM 653 O O . HIS A 1 88 ? -12.802 6.489 17.148 1.00 94.25 88 HIS A O 1
ATOM 659 N N . ARG A 1 89 ? -11.913 5.269 15.470 1.00 93.50 89 ARG A N 1
ATOM 660 C CA . ARG A 1 89 ? -13.185 4.905 14.826 1.00 93.50 89 ARG A CA 1
ATOM 661 C C . ARG A 1 89 ? -13.701 3.525 15.236 1.00 93.50 89 ARG A C 1
ATOM 663 O O . ARG A 1 89 ? -14.828 3.188 14.886 1.00 93.50 89 ARG A O 1
ATOM 670 N N . PHE A 1 90 ? -12.893 2.745 15.944 1.00 94.12 90 PHE A N 1
ATOM 671 C CA . PHE A 1 90 ? -13.268 1.422 16.411 1.00 94.12 90 PHE A CA 1
ATOM 672 C C . PHE A 1 90 ? -14.412 1.504 17.428 1.00 94.12 90 PHE A C 1
ATOM 674 O O . PHE A 1 90 ? -14.407 2.347 18.329 1.00 94.12 90 PHE A O 1
ATOM 681 N N . ASP A 1 91 ? -15.387 0.615 17.261 1.00 90.50 91 ASP A N 1
ATOM 682 C CA . ASP A 1 91 ? -16.504 0.426 18.176 1.00 90.50 91 ASP A CA 1
ATOM 683 C C . ASP A 1 91 ? -16.390 -0.971 18.812 1.00 90.50 91 ASP A C 1
ATOM 685 O O . ASP A 1 91 ? -16.572 -1.968 18.107 1.00 90.50 91 ASP A O 1
ATOM 689 N N . PRO A 1 92 ? -16.064 -1.076 20.114 1.00 87.31 92 PRO A N 1
ATOM 690 C CA . PRO A 1 92 ? -15.932 -2.366 20.786 1.00 87.31 92 PRO A CA 1
ATOM 691 C C . PRO A 1 92 ? -17.265 -3.119 20.903 1.00 87.31 92 PRO A C 1
ATOM 693 O O . PRO A 1 92 ? -17.255 -4.345 21.024 1.00 87.31 92 PRO A O 1
ATOM 696 N N . ASP A 1 93 ? -18.404 -2.424 20.821 1.00 89.88 93 ASP A N 1
ATOM 697 C CA . ASP A 1 93 ? -19.731 -3.038 20.928 1.00 89.88 93 ASP A CA 1
ATOM 698 C C . ASP A 1 93 ? -20.177 -3.696 19.606 1.00 89.88 93 ASP A C 1
ATOM 700 O O . ASP A 1 93 ? -21.137 -4.468 19.582 1.00 89.88 93 ASP A O 1
ATOM 704 N N . ALA A 1 94 ? -19.446 -3.468 18.505 1.00 84.44 94 ALA A N 1
ATOM 705 C CA . ALA A 1 94 ? -19.720 -4.055 17.190 1.00 84.44 94 ALA A CA 1
ATOM 706 C C . ALA A 1 94 ? -19.384 -5.561 17.088 1.00 84.44 94 ALA A C 1
ATOM 708 O O . ALA A 1 94 ? -19.704 -6.204 16.086 1.00 84.44 94 ALA A O 1
ATOM 709 N N . GLY A 1 95 ? -18.759 -6.146 18.119 1.00 78.94 95 GLY A N 1
ATOM 710 C CA . GLY A 1 95 ? -18.592 -7.598 18.264 1.00 78.94 95 GLY A CA 1
ATOM 711 C C . GLY A 1 95 ? -17.453 -8.229 17.455 1.00 78.94 95 GLY A C 1
ATOM 712 O O . GLY A 1 95 ? -17.353 -9.455 17.410 1.00 78.94 95 GLY A O 1
ATOM 713 N N . HIS A 1 96 ? -16.586 -7.429 16.833 1.00 85.56 96 HIS A N 1
ATOM 714 C CA . HIS A 1 96 ? -15.399 -7.904 16.122 1.00 85.56 96 HIS A CA 1
ATOM 715 C C . HIS A 1 96 ? -14.107 -7.421 16.789 1.00 85.56 96 HIS A C 1
ATOM 717 O O . HIS A 1 96 ? -14.053 -6.338 17.370 1.00 85.56 96 HIS A O 1
ATOM 723 N N . ASP A 1 97 ? -13.048 -8.224 16.672 1.00 91.50 97 ASP A N 1
ATOM 724 C CA . ASP A 1 97 ? -11.729 -7.876 17.199 1.00 91.50 97 ASP A CA 1
ATOM 725 C C . ASP A 1 97 ? -11.175 -6.595 16.548 1.00 91.50 97 ASP A C 1
ATOM 727 O O . ASP A 1 97 ? -11.435 -6.313 15.371 1.00 91.50 97 ASP A O 1
ATOM 731 N N . PHE A 1 98 ? -10.391 -5.819 17.302 1.00 92.69 98 PHE A N 1
ATOM 732 C CA . PHE A 1 98 ? 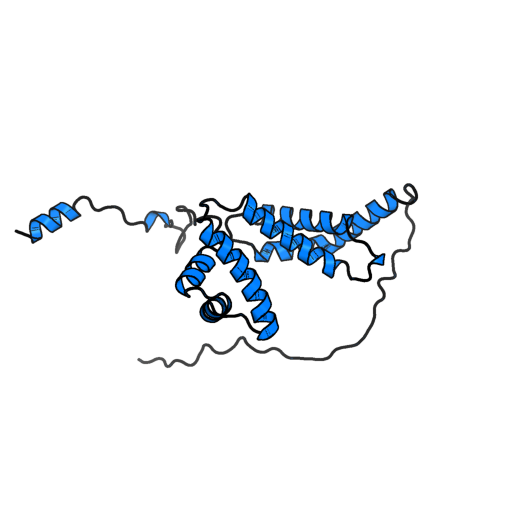-9.789 -4.580 16.808 1.00 92.69 98 PHE A CA 1
ATOM 733 C C . PHE A 1 98 ? -8.952 -4.810 15.548 1.00 92.69 98 PHE A C 1
ATOM 735 O O . PHE A 1 98 ? -9.054 -4.040 14.591 1.00 92.69 98 PHE A O 1
ATOM 742 N N . MET A 1 99 ? -8.180 -5.897 15.488 1.00 93.38 99 MET A N 1
ATOM 743 C CA . MET A 1 99 ? -7.312 -6.189 14.349 1.00 93.38 99 MET A CA 1
ATOM 744 C C . MET A 1 99 ? -8.099 -6.478 13.075 1.00 93.38 99 MET A C 1
ATOM 746 O O . MET A 1 99 ? -7.659 -6.093 11.987 1.00 93.38 99 MET A O 1
ATOM 750 N N . ALA A 1 100 ? -9.287 -7.075 13.196 1.00 90.56 100 ALA A N 1
ATOM 751 C CA . ALA A 1 100 ? -10.181 -7.286 12.060 1.00 90.56 100 ALA A CA 1
ATOM 752 C C . ALA A 1 100 ? -10.619 -5.954 11.418 1.00 90.56 100 ALA A C 1
ATOM 754 O O . ALA A 1 100 ? -10.835 -5.897 10.208 1.00 90.56 100 ALA A O 1
ATOM 755 N N . PHE A 1 101 ? -10.681 -4.873 12.202 1.00 91.06 101 PHE A N 1
ATOM 756 C CA . PHE A 1 101 ? -10.994 -3.523 11.731 1.00 91.06 101 PHE A CA 1
ATOM 757 C C . PHE A 1 101 ? -9.746 -2.711 11.327 1.00 91.06 101 PHE A C 1
ATOM 759 O O . PHE A 1 101 ? -9.747 -1.994 10.319 1.00 91.06 101 PHE A O 1
ATOM 766 N N . ALA A 1 102 ? -8.654 -2.829 12.082 1.00 94.50 102 ALA A N 1
ATOM 767 C CA . ALA A 1 102 ? -7.444 -2.036 11.885 1.00 94.50 102 ALA A CA 1
ATOM 768 C C . ALA A 1 102 ? -6.663 -2.445 10.629 1.00 94.50 102 ALA A C 1
ATOM 770 O O . ALA A 1 102 ? -6.256 -1.585 9.849 1.00 94.50 102 ALA A O 1
ATOM 771 N N . VAL A 1 103 ? -6.506 -3.749 10.375 1.00 95.44 103 VAL A N 1
ATOM 772 C CA . VAL A 1 103 ? -5.744 -4.264 9.223 1.00 95.44 103 VAL A CA 1
ATOM 773 C C . VAL A 1 103 ? -6.253 -3.736 7.871 1.00 95.44 103 VAL A C 1
ATOM 775 O O . VAL A 1 103 ? -5.430 -3.237 7.094 1.00 95.44 103 VAL A O 1
ATOM 778 N N . PRO A 1 104 ? -7.557 -3.812 7.529 1.00 91.75 104 PRO A N 1
ATOM 779 C CA . PRO A 1 104 ? -8.042 -3.256 6.265 1.00 91.75 104 PRO A CA 1
ATOM 780 C C . PRO A 1 104 ? -7.898 -1.729 6.205 1.00 91.75 104 PRO A C 1
ATOM 782 O O . PRO A 1 104 ? -7.599 -1.197 5.135 1.00 91.75 104 PRO A O 1
ATOM 785 N N . THR A 1 105 ? -8.024 -1.031 7.338 1.00 93.69 105 THR A N 1
ATOM 786 C CA . THR A 1 105 ? -7.849 0.428 7.421 1.00 93.69 105 THR A CA 1
ATOM 787 C C . THR A 1 105 ? -6.405 0.841 7.120 1.00 93.69 105 THR A C 1
ATOM 789 O O . THR A 1 105 ? -6.171 1.646 6.219 1.00 93.69 105 THR A O 1
ATOM 792 N N . ILE A 1 106 ? -5.426 0.232 7.796 1.00 95.94 106 ILE A N 1
ATOM 793 C CA . ILE A 1 106 ? -3.989 0.482 7.586 1.00 95.94 106 ILE A CA 1
ATOM 794 C C . ILE A 1 106 ? -3.597 0.166 6.139 1.00 95.94 106 ILE A C 1
ATOM 796 O O . ILE A 1 106 ? -2.955 0.970 5.463 1.00 95.94 106 ILE A O 1
ATOM 800 N N . ARG A 1 107 ? -4.034 -0.992 5.624 1.00 92.75 107 ARG A N 1
ATOM 801 C CA . ARG A 1 107 ? -3.798 -1.387 4.228 1.00 92.75 107 ARG A CA 1
ATOM 802 C C . ARG A 1 107 ? -4.372 -0.365 3.245 1.00 92.75 107 ARG A C 1
ATOM 804 O O . ARG A 1 107 ? -3.742 -0.074 2.230 1.00 92.75 107 ARG A O 1
ATOM 811 N N . GLY A 1 108 ? -5.563 0.157 3.532 1.00 88.00 108 GLY A N 1
ATOM 812 C CA . GLY A 1 108 ? -6.220 1.182 2.729 1.00 88.00 108 GLY A CA 1
ATOM 813 C C . GLY A 1 108 ? -5.425 2.484 2.674 1.00 88.00 108 GLY A C 1
ATOM 814 O O . GLY A 1 108 ? -5.237 3.023 1.585 1.00 88.00 108 GLY A O 1
ATOM 815 N N . GLU A 1 109 ? -4.915 2.958 3.813 1.00 95.12 109 GLU A N 1
ATOM 816 C CA . GLU A 1 109 ? -4.095 4.176 3.881 1.00 95.12 109 GLU A CA 1
ATOM 817 C C . GLU A 1 109 ? -2.770 4.019 3.124 1.00 95.12 109 GLU A C 1
ATOM 819 O O . GLU A 1 109 ? -2.438 4.882 2.314 1.00 95.12 109 GLU A O 1
ATOM 824 N N . LEU A 1 110 ? -2.079 2.882 3.272 1.00 91.44 110 LEU A N 1
ATOM 825 C CA . LEU A 1 110 ? -0.868 2.574 2.498 1.00 91.44 110 LEU A CA 1
ATOM 826 C C . LEU A 1 110 ? -1.145 2.589 0.987 1.00 91.44 110 LEU A C 1
ATOM 828 O O . LEU A 1 110 ? -0.489 3.306 0.233 1.00 91.44 110 LEU A O 1
ATOM 832 N N . ARG A 1 111 ? -2.172 1.857 0.530 1.00 85.94 111 ARG A N 1
ATOM 833 C CA . ARG A 1 111 ? -2.567 1.827 -0.892 1.00 85.94 111 ARG A CA 1
ATOM 834 C C . ARG A 1 111 ? -2.959 3.209 -1.416 1.00 85.94 111 ARG A C 1
ATOM 836 O O . ARG A 1 111 ? -2.671 3.539 -2.565 1.00 85.94 111 ARG A O 1
ATOM 843 N N . ARG A 1 112 ? -3.637 4.013 -0.595 1.00 86.00 112 ARG A N 1
ATOM 844 C CA . ARG A 1 112 ? -4.006 5.384 -0.950 1.00 86.00 112 ARG A CA 1
ATOM 845 C C . ARG A 1 112 ? -2.769 6.269 -1.097 1.00 86.00 112 ARG A C 1
ATOM 847 O O . ARG A 1 112 ? -2.697 7.007 -2.071 1.00 86.00 112 ARG A O 1
ATOM 854 N N . HIS A 1 113 ? -1.803 6.172 -0.189 1.00 88.75 113 HIS A N 1
ATOM 855 C CA . HIS A 1 113 ? -0.573 6.957 -0.264 1.00 88.75 113 HIS A CA 1
ATOM 856 C C . HIS A 1 113 ? 0.208 6.679 -1.556 1.00 88.75 113 HIS A C 1
ATOM 858 O O . HIS A 1 113 ? 0.601 7.610 -2.251 1.00 88.75 113 HIS A O 1
ATOM 864 N N . PHE A 1 114 ? 0.312 5.412 -1.963 1.00 80.94 114 PHE A N 1
ATOM 865 C CA . PHE A 1 114 ? 0.884 5.045 -3.261 1.00 80.94 114 PHE A CA 1
ATOM 866 C C . PHE A 1 114 ? 0.132 5.644 -4.455 1.00 80.94 114 PHE A C 1
ATOM 868 O O . PHE A 1 114 ? 0.748 6.087 -5.423 1.00 80.94 114 PHE A O 1
ATOM 875 N N . ARG A 1 115 ? -1.204 5.690 -4.395 1.00 77.31 115 ARG A N 1
ATOM 876 C CA . ARG A 1 115 ? -2.025 6.295 -5.453 1.00 77.31 115 ARG A CA 1
ATOM 877 C C . ARG A 1 115 ? -1.787 7.800 -5.577 1.00 77.31 115 ARG A C 1
ATOM 879 O O . ARG A 1 115 ? -1.735 8.299 -6.699 1.00 77.31 115 ARG A O 1
ATOM 886 N N . ASP A 1 116 ? -1.695 8.486 -4.443 1.00 80.00 116 ASP A N 1
ATOM 887 C CA . ASP A 1 116 ? -1.678 9.947 -4.379 1.00 80.00 116 ASP A CA 1
ATOM 888 C C . ASP A 1 116 ? -0.254 10.508 -4.573 1.00 80.00 116 ASP A C 1
ATOM 890 O O . ASP A 1 116 ? -0.096 11.531 -5.238 1.00 80.00 116 ASP A O 1
ATOM 894 N N . SER A 1 117 ? 0.771 9.815 -4.059 1.00 72.19 117 SER A N 1
ATOM 895 C CA . SER A 1 117 ? 2.145 10.334 -3.955 1.00 72.19 117 SER A CA 1
ATOM 896 C C . SER A 1 117 ? 3.231 9.421 -4.528 1.00 72.19 117 SER A C 1
ATOM 898 O O . SER A 1 117 ? 4.376 9.848 -4.621 1.00 72.19 117 SER A O 1
ATOM 900 N N . GLY A 1 118 ? 2.916 8.178 -4.905 1.00 69.12 118 GLY A N 1
ATOM 901 C CA . GLY A 1 118 ? 3.948 7.222 -5.314 1.00 69.12 118 GLY A CA 1
ATOM 902 C C . GLY A 1 118 ? 4.555 7.512 -6.687 1.00 69.12 118 GLY A C 1
ATOM 903 O O . GLY A 1 118 ? 5.744 7.307 -6.888 1.00 69.12 118 GLY A O 1
ATOM 904 N N . TRP A 1 119 ? 3.757 7.960 -7.655 1.00 71.88 119 TRP A N 1
ATOM 905 C CA . TRP A 1 119 ? 4.150 7.911 -9.066 1.00 71.88 119 TRP A CA 1
ATOM 906 C C . TRP A 1 119 ? 5.168 8.988 -9.459 1.00 71.88 119 TRP A C 1
ATOM 908 O O . TRP A 1 119 ? 4.791 10.135 -9.694 1.00 71.88 119 TRP A O 1
ATOM 918 N N . MET A 1 120 ? 6.428 8.599 -9.663 1.00 72.12 120 MET A N 1
ATOM 919 C CA . MET A 1 120 ? 7.403 9.445 -10.363 1.00 72.12 120 MET A CA 1
ATOM 920 C C . MET A 1 120 ? 7.097 9.515 -11.869 1.00 72.12 120 MET A C 1
ATOM 922 O O . MET A 1 120 ? 7.167 10.581 -12.477 1.00 72.12 120 MET A O 1
ATOM 926 N N . VAL A 1 121 ? 6.687 8.388 -12.464 1.00 74.75 121 VAL A N 1
ATOM 927 C CA . VAL A 1 121 ? 6.146 8.312 -13.829 1.00 74.75 121 VAL A CA 1
ATOM 928 C C . VAL A 1 121 ? 4.762 7.686 -13.754 1.00 74.75 121 VAL A C 1
ATOM 930 O O . VAL A 1 121 ? 4.603 6.535 -13.355 1.00 74.75 121 VAL A O 1
ATOM 933 N N . ARG A 1 122 ? 3.736 8.461 -14.108 1.00 75.44 122 ARG A N 1
ATOM 934 C CA . ARG A 1 122 ? 2.345 8.029 -13.967 1.00 75.44 122 ARG A CA 1
ATOM 935 C C . ARG A 1 122 ? 1.912 7.182 -15.171 1.00 75.44 122 ARG A C 1
ATOM 937 O O . ARG A 1 122 ? 1.897 7.710 -16.285 1.00 75.44 122 ARG A O 1
ATOM 944 N N . PRO A 1 123 ? 1.495 5.917 -14.983 1.00 78.06 123 PRO A N 1
ATOM 945 C CA . PRO A 1 123 ? 1.057 5.075 -16.085 1.00 78.06 123 PRO A CA 1
ATOM 946 C C . PRO A 1 123 ? -0.273 5.567 -16.673 1.00 78.06 123 PRO A C 1
ATOM 948 O O . PRO A 1 123 ? -1.052 6.231 -15.976 1.00 78.06 123 PRO A O 1
ATOM 951 N N . PRO A 1 124 ? -0.586 5.228 -17.936 1.00 83.56 124 PRO A N 1
ATOM 952 C CA . PRO A 1 124 ? -1.856 5.578 -18.562 1.00 83.56 124 PRO A CA 1
ATOM 953 C C . PRO A 1 124 ? -3.071 5.078 -17.773 1.00 83.56 124 PRO A C 1
ATOM 955 O O . PRO A 1 124 ? -3.016 4.075 -17.059 1.00 83.56 124 PRO A O 1
ATOM 958 N N . ARG A 1 125 ? -4.214 5.755 -17.941 1.00 81.75 125 ARG A N 1
ATOM 959 C CA . ARG A 1 125 ? -5.437 5.468 -17.176 1.00 81.75 125 ARG A CA 1
ATOM 960 C C . ARG A 1 125 ? -5.929 4.023 -17.328 1.00 81.75 125 ARG A C 1
ATOM 962 O O . ARG A 1 125 ? -6.286 3.415 -16.325 1.00 81.75 125 ARG A O 1
ATOM 969 N N . ARG A 1 126 ? -5.863 3.469 -18.545 1.00 84.88 126 ARG A N 1
ATOM 970 C CA . ARG A 1 126 ? -6.200 2.065 -18.851 1.00 84.88 126 ARG A CA 1
ATOM 971 C C . ARG A 1 126 ? -5.431 1.084 -17.961 1.00 84.88 126 ARG A C 1
ATOM 973 O O . ARG A 1 126 ? -6.032 0.173 -17.407 1.00 84.88 126 ARG A O 1
ATOM 980 N N . VAL A 1 127 ? -4.125 1.303 -17.782 1.00 84.44 127 VAL A N 1
ATOM 981 C CA . VAL A 1 127 ? -3.258 0.438 -16.964 1.00 84.44 127 VAL A CA 1
ATOM 982 C C . VAL A 1 127 ? -3.651 0.523 -15.488 1.00 84.44 127 VAL A C 1
ATOM 984 O O . VAL A 1 127 ? -3.785 -0.504 -14.834 1.00 84.44 127 VAL A O 1
ATOM 987 N N . GLN A 1 128 ? -3.932 1.727 -14.974 1.00 80.44 128 GLN A N 1
ATOM 988 C CA . GLN A 1 128 ? -4.385 1.915 -13.586 1.00 80.44 128 GLN A CA 1
ATOM 989 C C . GLN A 1 128 ? -5.725 1.211 -13.307 1.00 80.44 128 GLN A C 1
ATOM 991 O O . GLN A 1 128 ? -5.921 0.615 -12.249 1.00 80.44 128 GLN A O 1
ATOM 996 N N . GLU A 1 129 ? -6.671 1.299 -14.245 1.00 85.81 129 GLU A N 1
ATOM 997 C CA . GLU A 1 129 ? -7.979 0.644 -14.130 1.00 85.81 129 GLU A CA 1
ATOM 998 C C . GLU A 1 129 ? -7.848 -0.879 -14.200 1.00 85.81 129 GLU A C 1
ATOM 1000 O O . GLU A 1 129 ? -8.494 -1.589 -13.427 1.00 85.81 129 GLU A O 1
ATOM 1005 N N . LEU A 1 130 ? -6.961 -1.378 -15.065 1.00 89.31 130 LEU A N 1
ATOM 1006 C CA . LEU A 1 130 ? -6.654 -2.799 -15.150 1.00 89.31 130 LEU A CA 1
ATOM 1007 C C . LEU A 1 130 ? -5.985 -3.315 -13.867 1.00 89.31 130 LEU A C 1
ATOM 1009 O O . LEU A 1 130 ? -6.413 -4.339 -13.350 1.00 89.31 130 LEU A O 1
ATOM 1013 N N . GLN A 1 131 ? -5.029 -2.585 -13.283 1.00 85.75 131 GLN A N 1
ATOM 1014 C CA . GLN A 1 131 ? -4.407 -2.940 -11.997 1.00 85.75 131 GLN A CA 1
ATOM 1015 C C . GLN A 1 131 ? -5.433 -3.076 -10.864 1.00 85.75 131 GLN A C 1
ATOM 1017 O O . GLN A 1 131 ? -5.378 -4.022 -10.078 1.00 85.75 131 GLN A O 1
ATOM 1022 N N . ALA A 1 132 ? -6.406 -2.161 -10.789 1.00 82.81 132 ALA A N 1
ATOM 1023 C CA . ALA A 1 132 ? -7.467 -2.241 -9.785 1.00 82.81 132 ALA A CA 1
ATOM 1024 C C . ALA A 1 132 ? -8.326 -3.509 -9.950 1.00 82.81 132 ALA A C 1
ATOM 1026 O O . ALA A 1 132 ? -8.637 -4.169 -8.957 1.00 82.81 132 ALA A O 1
ATOM 1027 N N . ARG A 1 133 ? -8.665 -3.869 -11.196 1.00 91.44 133 ARG A N 1
ATOM 1028 C CA . ARG A 1 133 ? -9.400 -5.103 -11.527 1.00 91.44 133 ARG A CA 1
ATOM 1029 C C . ARG A 1 133 ? -8.571 -6.359 -11.246 1.00 91.44 133 ARG A C 1
ATOM 1031 O O . ARG A 1 133 ? -9.105 -7.325 -10.714 1.00 91.44 133 ARG A O 1
ATOM 1038 N N . ILE A 1 134 ? -7.270 -6.331 -11.544 1.00 90.69 134 ILE A N 1
ATOM 1039 C CA . ILE A 1 134 ? -6.327 -7.419 -11.245 1.00 90.69 134 ILE A CA 1
ATOM 1040 C C . ILE A 1 134 ? -6.278 -7.692 -9.743 1.00 90.69 134 ILE A C 1
ATOM 1042 O O . ILE A 1 134 ? -6.373 -8.848 -9.348 1.00 90.69 134 ILE A O 1
ATOM 1046 N N . GLY A 1 135 ? -6.190 -6.655 -8.905 1.00 85.56 135 GLY A N 1
ATOM 1047 C CA . GLY A 1 135 ? -6.178 -6.833 -7.451 1.00 85.56 135 GLY A CA 1
ATOM 1048 C C . GLY A 1 135 ? -7.440 -7.526 -6.922 1.00 85.56 135 GLY A C 1
ATOM 1049 O O . GLY A 1 135 ? -7.343 -8.397 -6.064 1.00 85.56 135 GLY A O 1
ATOM 1050 N N . GLN A 1 136 ? -8.614 -7.191 -7.468 1.00 87.62 136 GLN A N 1
ATOM 1051 C CA . GLN A 1 136 ? -9.875 -7.864 -7.126 1.00 87.62 136 GLN A CA 1
ATOM 1052 C C . GLN A 1 136 ? -9.886 -9.323 -7.601 1.00 87.62 136 GLN A C 1
ATOM 1054 O O . GLN A 1 136 ? -10.180 -10.221 -6.817 1.00 87.62 136 GLN A O 1
ATOM 1059 N N . ALA A 1 137 ? -9.489 -9.569 -8.853 1.00 92.25 137 ALA A N 1
ATOM 1060 C CA . ALA A 1 137 ? -9.396 -10.917 -9.410 1.00 92.25 137 ALA A CA 1
ATOM 1061 C C . ALA A 1 137 ? -8.412 -11.804 -8.633 1.00 92.25 137 ALA A C 1
ATOM 1063 O O . ALA A 1 137 ? -8.668 -12.989 -8.447 1.00 92.25 137 ALA A O 1
ATOM 1064 N N . GLN A 1 138 ? -7.299 -11.246 -8.150 1.00 90.12 138 GLN A N 1
ATOM 1065 C CA . GLN A 1 138 ? -6.347 -11.976 -7.317 1.00 90.12 138 GLN A CA 1
ATOM 1066 C C . GLN A 1 138 ? -6.972 -12.434 -5.999 1.00 90.12 138 GLN A C 1
ATOM 1068 O O . GLN A 1 138 ? -6.810 -13.598 -5.641 1.00 90.12 138 GLN A O 1
ATOM 1073 N N . ASP A 1 139 ? -7.698 -11.550 -5.310 1.00 86.44 139 ASP A N 1
ATOM 1074 C CA . ASP A 1 139 ? -8.371 -11.879 -4.050 1.00 86.44 139 ASP A CA 1
ATOM 1075 C C . ASP A 1 139 ? -9.461 -12.954 -4.266 1.00 86.44 139 ASP A C 1
ATOM 1077 O O . ASP A 1 139 ? -9.549 -13.914 -3.497 1.00 86.44 139 ASP A O 1
ATOM 1081 N N . GLU A 1 140 ? -10.247 -12.845 -5.343 1.00 90.94 140 GLU A N 1
ATOM 1082 C CA . GLU A 1 140 ? -11.288 -13.818 -5.713 1.00 90.94 140 GLU A CA 1
ATOM 1083 C C . GLU A 1 140 ? -10.710 -15.195 -6.069 1.00 90.94 140 GLU A C 1
ATOM 1085 O O . GLU A 1 140 ? -11.156 -16.220 -5.548 1.00 90.94 140 GLU A O 1
ATOM 1090 N N . LEU A 1 141 ? -9.693 -15.231 -6.933 1.00 91.62 141 LEU A N 1
ATOM 1091 C CA . LEU A 1 141 ? -9.065 -16.475 -7.375 1.00 91.62 141 LEU A CA 1
ATOM 1092 C C . LEU A 1 141 ? -8.282 -17.147 -6.246 1.00 91.62 141 LEU A C 1
ATOM 1094 O O . LEU A 1 141 ? -8.284 -18.373 -6.154 1.00 91.62 141 LEU A O 1
ATOM 1098 N N . LEU A 1 142 ? -7.653 -16.368 -5.361 1.00 88.31 142 LEU A N 1
ATOM 1099 C CA . LEU A 1 142 ? -7.002 -16.899 -4.165 1.00 88.31 142 LEU A CA 1
ATOM 1100 C C . LEU A 1 142 ? -8.023 -17.555 -3.229 1.00 88.31 142 LEU A C 1
ATOM 1102 O O . LEU A 1 142 ? -7.764 -18.643 -2.715 1.00 88.31 142 LEU A O 1
ATOM 1106 N N . ALA A 1 143 ? -9.189 -16.930 -3.034 1.00 89.88 143 ALA A N 1
ATOM 1107 C CA . ALA A 1 143 ? -10.268 -17.502 -2.232 1.00 89.88 143 ALA A CA 1
ATOM 1108 C C . ALA A 1 143 ? -10.843 -18.787 -2.854 1.00 89.88 143 ALA A C 1
ATOM 1110 O O . ALA A 1 143 ? -11.194 -19.712 -2.124 1.00 89.88 143 ALA A O 1
ATOM 1111 N N . LEU A 1 144 ? -10.918 -18.861 -4.187 1.00 89.88 144 LEU A N 1
ATOM 1112 C CA . LEU A 1 144 ? -11.467 -20.015 -4.901 1.00 89.88 144 LEU A CA 1
ATOM 1113 C C . LEU A 1 144 ? -10.489 -21.196 -4.985 1.00 89.88 144 LEU A C 1
ATOM 1115 O O . LEU A 1 144 ? -10.889 -22.343 -4.799 1.00 89.88 144 LEU A O 1
ATOM 1119 N N . HIS A 1 145 ? -9.218 -20.930 -5.291 1.00 88.81 145 HIS A N 1
ATOM 1120 C CA . HIS A 1 145 ? -8.223 -21.967 -5.584 1.00 88.81 145 HIS A CA 1
ATOM 1121 C C . HIS A 1 145 ? -7.301 -22.286 -4.403 1.00 88.81 145 HIS A C 1
ATOM 1123 O O . HIS A 1 145 ? -6.582 -23.283 -4.443 1.00 88.81 145 HIS A O 1
ATOM 1129 N N . GLY A 1 146 ? -7.294 -21.455 -3.355 1.00 87.69 146 GLY A N 1
ATOM 1130 C CA . GLY A 1 146 ? -6.416 -21.621 -2.193 1.00 87.69 146 GLY A CA 1
ATOM 1131 C C . GLY A 1 146 ? -4.928 -21.412 -2.499 1.00 87.69 146 GLY A C 1
ATOM 1132 O O . GLY A 1 146 ? -4.080 -21.712 -1.661 1.00 87.69 146 GLY A O 1
ATOM 1133 N N . CYS A 1 147 ? -4.591 -20.911 -3.689 1.00 85.81 147 CYS A N 1
ATOM 1134 C CA . CYS A 1 147 ? -3.226 -20.650 -4.131 1.00 85.81 147 CYS A CA 1
ATOM 1135 C C . CYS A 1 147 ? -3.150 -19.355 -4.950 1.00 85.81 147 CYS A C 1
ATOM 1137 O O . CYS A 1 147 ? -4.160 -18.840 -5.431 1.00 85.81 147 CYS A O 1
ATOM 1139 N N . SER A 1 148 ? -1.940 -18.805 -5.088 1.00 83.62 148 SER A N 1
ATOM 1140 C CA . SER A 1 148 ? -1.735 -17.569 -5.846 1.00 83.62 148 SER A CA 1
ATOM 1141 C C . SER A 1 148 ? -2.008 -17.798 -7.341 1.00 83.62 148 SER A C 1
ATOM 1143 O O . SER A 1 148 ? -1.385 -18.688 -7.927 1.00 83.62 148 SER A O 1
ATOM 1145 N N . PRO A 1 149 ? -2.876 -16.998 -7.984 1.00 91.12 149 PRO A N 1
ATOM 1146 C CA . PRO A 1 149 ? -3.198 -17.153 -9.400 1.00 91.12 149 PRO A CA 1
ATOM 1147 C C . PRO A 1 149 ? -2.042 -16.714 -10.306 1.00 91.12 149 PRO A C 1
ATOM 1149 O O . PRO A 1 149 ? -1.287 -15.796 -9.974 1.00 91.12 149 PRO A O 1
ATOM 1152 N N . ARG A 1 150 ? -1.914 -17.349 -11.477 1.00 93.88 150 ARG A N 1
ATOM 1153 C CA . ARG A 1 150 ? -0.933 -16.959 -12.504 1.00 93.88 150 ARG A CA 1
ATOM 1154 C C . ARG A 1 150 ? -1.482 -15.810 -13.360 1.00 93.88 150 ARG A C 1
ATOM 1156 O O . ARG A 1 150 ? -2.701 -15.684 -13.484 1.00 93.88 150 ARG A O 1
ATOM 1163 N N . PRO A 1 151 ? -0.627 -15.029 -14.052 1.00 93.69 151 PRO A N 1
ATOM 1164 C CA . PRO A 1 151 ? -1.086 -13.975 -14.964 1.00 93.69 151 PRO A CA 1
ATOM 1165 C C . PRO A 1 151 ? -2.081 -14.469 -16.025 1.00 93.69 151 PRO A C 1
ATOM 1167 O O . PRO A 1 151 ? -3.034 -13.768 -16.342 1.00 93.69 151 PRO A O 1
ATOM 1170 N N . SER A 1 152 ? -1.911 -15.702 -16.517 1.00 95.56 152 SER A N 1
ATOM 1171 C CA . SER A 1 152 ? -2.847 -16.338 -17.454 1.00 95.56 152 SER A CA 1
ATOM 1172 C C . SER A 1 152 ? -4.230 -16.590 -16.855 1.00 95.56 152 SER A C 1
ATOM 1174 O O . SER A 1 152 ? -5.231 -16.464 -17.552 1.00 95.56 152 SER A O 1
ATOM 1176 N N . ASP A 1 153 ? -4.288 -16.947 -15.572 1.00 94.75 153 ASP A N 1
ATOM 1177 C CA . ASP A 1 153 ? -5.540 -17.255 -14.879 1.00 94.75 153 ASP A CA 1
ATOM 1178 C C . ASP A 1 153 ? -6.315 -15.956 -14.615 1.00 94.75 153 ASP A C 1
ATOM 1180 O O . ASP A 1 153 ? -7.523 -15.887 -14.819 1.00 94.75 153 ASP A O 1
ATOM 1184 N N . ILE A 1 154 ? -5.590 -14.893 -14.253 1.00 94.94 154 ILE A N 1
ATOM 1185 C CA . ILE A 1 154 ? -6.130 -13.539 -14.091 1.00 94.94 154 ILE A CA 1
ATOM 1186 C C . ILE A 1 154 ? -6.655 -13.001 -15.429 1.00 94.94 154 ILE A C 1
ATOM 1188 O O . ILE A 1 154 ? -7.749 -12.447 -15.476 1.00 94.94 154 ILE A O 1
ATOM 1192 N N . ALA A 1 155 ? -5.897 -13.180 -16.513 1.00 96.44 155 ALA A N 1
ATOM 1193 C CA . ALA A 1 155 ? -6.294 -12.758 -17.855 1.00 96.44 155 ALA A CA 1
ATOM 1194 C C . ALA A 1 155 ? -7.594 -13.437 -18.306 1.00 96.44 155 ALA A C 1
ATOM 1196 O O . ALA A 1 155 ? -8.518 -12.762 -18.753 1.00 96.44 155 ALA A O 1
ATOM 1197 N N . ALA A 1 156 ? -7.695 -14.755 -18.099 1.00 95.50 156 ALA A N 1
ATOM 1198 C CA . ALA A 1 156 ? -8.901 -15.519 -18.399 1.00 95.50 156 ALA A CA 1
ATOM 1199 C C . ALA A 1 156 ? -10.104 -15.076 -17.547 1.00 95.50 156 ALA A C 1
ATOM 1201 O O . ALA A 1 156 ? -11.214 -14.984 -18.061 1.00 95.50 156 ALA A O 1
ATOM 1202 N N . HIS A 1 157 ? -9.892 -14.771 -16.263 1.00 95.06 157 HIS A N 1
ATOM 1203 C CA . HIS A 1 157 ? -10.953 -14.291 -15.367 1.00 95.06 157 HIS A CA 1
ATOM 1204 C C . HIS A 1 157 ? -11.455 -12.888 -15.733 1.00 95.06 157 HIS A C 1
ATOM 1206 O O . HIS A 1 157 ? -12.632 -12.581 -15.565 1.00 95.06 157 HIS A O 1
ATOM 1212 N N . LEU A 1 158 ? -10.564 -12.026 -16.231 1.00 94.88 158 LEU A N 1
ATOM 1213 C CA . LEU A 1 158 ? -10.864 -10.630 -16.554 1.00 94.88 158 LEU A CA 1
ATOM 1214 C C . LEU A 1 158 ? -11.244 -10.379 -18.021 1.00 94.88 158 LEU A C 1
ATOM 1216 O O . LEU A 1 158 ? -11.582 -9.235 -18.338 1.00 94.88 158 LEU A O 1
ATOM 1220 N N . ASP A 1 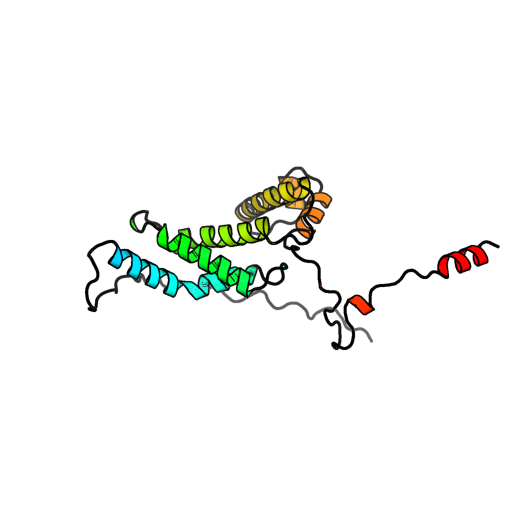159 ? -11.196 -11.409 -18.870 1.00 95.56 159 ASP A N 1
ATOM 1221 C CA . ASP A 1 159 ? -11.406 -11.336 -20.325 1.00 95.56 159 ASP A CA 1
ATOM 1222 C C . ASP A 1 159 ? -10.514 -10.272 -20.991 1.00 95.56 159 ASP A C 1
ATOM 1224 O O . ASP A 1 159 ? -10.972 -9.330 -21.637 1.00 95.56 159 ASP A O 1
ATOM 1228 N N . VAL A 1 160 ? -9.207 -10.377 -20.741 1.00 95.31 160 VAL A N 1
ATOM 1229 C CA . VAL A 1 160 ? -8.169 -9.492 -21.295 1.00 95.31 160 VAL A CA 1
ATOM 1230 C C . VAL A 1 160 ? -6.981 -10.308 -21.789 1.00 95.31 160 VAL A C 1
ATOM 1232 O O . VAL A 1 160 ? -6.781 -11.451 -21.375 1.00 95.31 160 VAL A O 1
ATOM 1235 N N . ASP A 1 161 ? -6.148 -9.712 -22.639 1.00 95.62 161 ASP A N 1
ATOM 1236 C CA . ASP A 1 161 ? -4.925 -10.364 -23.096 1.00 95.62 161 ASP A CA 1
ATOM 1237 C C . ASP A 1 161 ? -3.921 -10.554 -21.950 1.00 95.62 161 ASP A C 1
ATOM 1239 O O . ASP A 1 161 ? -3.701 -9.672 -21.114 1.00 95.62 161 ASP A O 1
ATOM 1243 N N . VAL A 1 162 ? -3.234 -11.702 -21.946 1.00 95.50 162 VAL A N 1
ATOM 1244 C CA . VAL A 1 162 ? -2.195 -12.011 -20.946 1.00 95.50 162 VAL A CA 1
ATOM 1245 C C . VAL A 1 162 ? -1.088 -10.956 -20.954 1.00 95.50 162 VAL A C 1
ATOM 1247 O O . VAL A 1 162 ? -0.575 -10.614 -19.892 1.00 95.50 162 VAL A O 1
ATOM 1250 N N . SER A 1 163 ? -0.741 -10.409 -22.124 1.00 92.06 163 SER A N 1
ATOM 1251 C CA . SER A 1 163 ? 0.256 -9.340 -22.243 1.00 92.06 163 SER A CA 1
ATOM 1252 C C . SER A 1 163 ? -0.158 -8.079 -21.492 1.00 92.06 163 SER A C 1
ATOM 1254 O O . SER A 1 163 ? 0.669 -7.496 -20.807 1.00 92.06 163 SER A O 1
ATOM 1256 N N . GLU A 1 164 ? -1.438 -7.697 -21.533 1.00 90.25 164 GLU A N 1
ATOM 1257 C CA . GLU A 1 164 ? -1.916 -6.533 -20.783 1.00 90.25 164 GLU A CA 1
ATOM 1258 C C . GLU A 1 164 ? -1.853 -6.755 -19.273 1.00 90.25 164 GLU A C 1
ATOM 1260 O O . GLU A 1 164 ? -1.547 -5.831 -18.519 1.00 90.25 164 GLU A O 1
ATOM 1265 N N . VAL A 1 165 ? -2.128 -7.982 -18.822 1.00 92.38 165 VAL A N 1
ATOM 1266 C CA . VAL A 1 165 ? -1.979 -8.352 -17.410 1.00 92.38 165 VAL A CA 1
ATOM 1267 C C . VAL A 1 165 ? -0.515 -8.299 -17.000 1.00 92.38 165 VAL A C 1
ATOM 1269 O O . VAL A 1 165 ? -0.211 -7.761 -15.941 1.00 92.38 165 VAL A O 1
ATOM 1272 N N . VAL A 1 166 ? 0.393 -8.819 -17.829 1.00 90.19 166 VAL A N 1
ATOM 1273 C CA . VAL A 1 166 ? 1.836 -8.748 -17.576 1.00 90.19 166 VAL A CA 1
ATOM 1274 C C . VAL A 1 166 ? 2.291 -7.294 -17.506 1.00 90.19 166 VAL A C 1
ATOM 1276 O O . VAL A 1 166 ? 2.891 -6.929 -16.504 1.00 90.19 166 VAL A O 1
ATOM 1279 N N . ASP A 1 167 ? 1.929 -6.453 -18.474 1.00 84.75 167 ASP A N 1
ATOM 1280 C CA . ASP A 1 167 ? 2.279 -5.028 -18.480 1.00 84.75 167 ASP A CA 1
ATOM 1281 C C . ASP A 1 167 ? 1.754 -4.314 -17.226 1.00 84.75 167 ASP A C 1
ATOM 1283 O O . ASP A 1 167 ? 2.483 -3.584 -16.553 1.00 84.75 167 ASP A O 1
ATOM 1287 N N . ALA A 1 168 ? 0.492 -4.553 -16.860 1.00 86.38 168 ALA A N 1
ATOM 1288 C CA . ALA A 1 168 ? -0.108 -3.965 -15.668 1.00 86.38 168 ALA A CA 1
ATOM 1289 C C . ALA A 1 168 ? 0.549 -4.454 -14.368 1.00 86.38 168 ALA A C 1
ATOM 1291 O O . ALA A 1 168 ? 0.716 -3.659 -13.440 1.00 86.38 168 ALA A O 1
ATOM 1292 N N . LEU A 1 169 ? 0.951 -5.726 -14.298 1.00 84.31 169 LEU A N 1
ATOM 1293 C CA . LEU A 1 169 ? 1.697 -6.289 -13.170 1.00 84.31 169 LEU A CA 1
ATOM 1294 C C . LEU A 1 169 ? 3.144 -5.780 -13.120 1.00 84.31 169 LEU A C 1
ATOM 1296 O O . LEU A 1 169 ? 3.655 -5.548 -12.033 1.00 84.31 169 LEU A O 1
ATOM 1300 N N . SER A 1 170 ? 3.796 -5.559 -14.264 1.00 75.69 170 SER A N 1
ATOM 1301 C CA . SER A 1 170 ? 5.152 -4.995 -14.345 1.00 75.69 170 SER A CA 1
ATOM 1302 C C . SER A 1 170 ? 5.218 -3.554 -13.848 1.00 75.69 17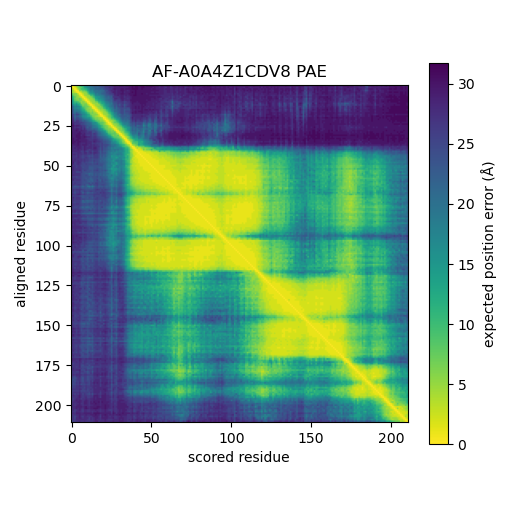0 SER A C 1
ATOM 1304 O O . SER A 1 170 ? 6.263 -3.102 -13.391 1.00 75.69 170 SER A O 1
ATOM 1306 N N . VAL A 1 171 ? 4.100 -2.835 -13.928 1.00 70.25 171 VAL A N 1
ATOM 1307 C CA . VAL A 1 171 ? 3.952 -1.485 -13.379 1.00 70.25 171 VAL A CA 1
ATOM 1308 C C . VAL A 1 171 ? 3.482 -1.518 -11.916 1.00 70.25 171 VAL A C 1
ATOM 1310 O O . VAL A 1 171 ? 3.619 -0.523 -11.203 1.00 70.25 171 VAL A O 1
ATOM 1313 N N . ASP A 1 172 ? 2.926 -2.635 -11.433 1.00 63.81 172 ASP A N 1
ATOM 1314 C CA . ASP A 1 172 ? 2.454 -2.738 -10.050 1.00 63.81 172 ASP A CA 1
ATOM 1315 C C . ASP A 1 172 ? 3.639 -2.748 -9.078 1.00 63.81 172 ASP A C 1
ATOM 1317 O O . ASP A 1 172 ? 4.556 -3.560 -9.171 1.00 63.81 172 ASP A O 1
ATOM 1321 N N . GLY A 1 173 ? 3.643 -1.816 -8.126 1.00 59.44 173 GLY A N 1
ATOM 1322 C CA . GLY A 1 173 ? 4.754 -1.666 -7.186 1.00 59.44 173 GLY A CA 1
ATOM 1323 C C . GLY A 1 173 ? 5.932 -0.820 -7.682 1.00 59.44 173 GLY A C 1
ATOM 1324 O O . GLY A 1 173 ? 6.765 -0.440 -6.858 1.00 59.44 173 GLY A O 1
ATOM 1325 N N . CYS A 1 174 ? 5.996 -0.471 -8.969 1.00 59.97 174 CYS A N 1
ATOM 1326 C CA . CYS A 1 174 ? 7.038 0.390 -9.531 1.00 59.97 174 CYS A CA 1
ATOM 1327 C C . CYS A 1 174 ? 6.613 1.858 -9.483 1.00 59.97 174 CYS A C 1
ATOM 1329 O O . CYS A 1 174 ? 6.173 2.428 -10.480 1.00 59.97 174 CYS A O 1
ATOM 1331 N N . PHE A 1 175 ? 6.745 2.482 -8.313 1.00 65.62 175 PHE A N 1
ATOM 1332 C CA . PHE A 1 175 ? 6.383 3.891 -8.161 1.00 65.62 175 PHE A CA 1
ATOM 1333 C C . PHE A 1 175 ? 7.565 4.846 -8.405 1.00 65.62 175 PHE A C 1
ATOM 1335 O O . PHE A 1 175 ? 7.354 5.969 -8.866 1.00 65.62 175 PHE A O 1
ATOM 1342 N N . ALA A 1 176 ? 8.808 4.371 -8.245 1.00 65.25 176 ALA A N 1
ATOM 1343 C CA . ALA A 1 176 ? 10.017 5.092 -8.643 1.00 65.25 176 ALA A CA 1
ATOM 1344 C C . ALA A 1 176 ? 10.970 4.205 -9.472 1.00 65.25 176 ALA A C 1
ATOM 1346 O O . ALA A 1 176 ? 11.098 3.014 -9.175 1.00 65.25 176 ALA A O 1
ATOM 1347 N N . PRO A 1 177 ? 11.653 4.767 -10.487 1.00 71.81 177 PRO A N 1
ATOM 1348 C CA . PRO A 1 177 ? 12.759 4.105 -11.169 1.00 71.81 177 PRO A CA 1
ATOM 1349 C C . PRO A 1 177 ? 13.962 3.918 -10.232 1.00 71.81 177 PRO A C 1
ATOM 1351 O O . PRO A 1 177 ? 14.120 4.635 -9.243 1.00 71.81 177 PRO A O 1
ATOM 1354 N N . ALA A 1 178 ? 14.833 2.966 -10.574 1.00 74.56 178 ALA A N 1
ATOM 1355 C CA . ALA A 1 178 ? 16.123 2.808 -9.907 1.00 74.56 178 ALA A CA 1
ATOM 1356 C C . ALA A 1 178 ? 17.014 4.043 -10.132 1.00 74.56 178 ALA A C 1
ATOM 1358 O O . ALA A 1 178 ? 16.951 4.678 -11.189 1.00 74.56 178 ALA A O 1
ATOM 1359 N N . ALA A 1 179 ? 17.854 4.378 -9.151 1.00 80.88 179 ALA A N 1
ATOM 1360 C CA . ALA A 1 179 ? 18.787 5.490 -9.279 1.00 80.88 179 ALA A CA 1
ATOM 1361 C C . ALA A 1 179 ? 19.990 5.091 -10.147 1.00 80.88 179 ALA A C 1
ATOM 1363 O O . ALA A 1 179 ? 20.531 3.995 -10.021 1.00 80.88 179 ALA A O 1
ATOM 1364 N N . LEU A 1 180 ? 20.447 6.007 -11.000 1.00 86.19 180 LEU A N 1
ATOM 1365 C CA . LEU A 1 180 ? 21.635 5.786 -11.831 1.00 86.19 180 LEU A CA 1
ATOM 1366 C C . LEU A 1 180 ? 22.909 5.646 -10.989 1.00 86.19 180 LEU A C 1
ATOM 1368 O O . LEU A 1 180 ? 23.771 4.837 -11.301 1.00 86.19 180 LEU A O 1
ATOM 1372 N N . GLU A 1 181 ? 22.963 6.353 -9.865 1.00 86.56 181 GLU A N 1
ATOM 1373 C CA . GLU A 1 181 ? 24.050 6.282 -8.884 1.00 86.56 181 GLU A CA 1
ATOM 1374 C C . GLU A 1 181 ? 23.985 5.027 -7.998 1.00 86.56 181 GLU A C 1
ATOM 1376 O O . GLU A 1 181 ? 24.786 4.879 -7.078 1.00 86.56 181 GLU A O 1
ATOM 1381 N N . THR A 1 182 ? 23.015 4.124 -8.204 1.00 86.38 182 THR A N 1
ATOM 1382 C CA . THR A 1 182 ? 22.957 2.877 -7.432 1.00 86.38 182 THR A CA 1
ATOM 1383 C C . THR A 1 182 ? 24.222 2.054 -7.708 1.00 86.38 182 THR A C 1
ATOM 1385 O O . THR A 1 182 ? 24.452 1.700 -8.865 1.00 86.38 182 THR A O 1
ATOM 1388 N N . PRO A 1 183 ? 25.041 1.737 -6.684 1.00 86.62 183 PRO A N 1
ATOM 1389 C CA . PRO A 1 183 ? 26.246 0.939 -6.865 1.00 86.62 183 PRO A CA 1
ATOM 1390 C C . PRO A 1 183 ? 25.897 -0.492 -7.290 1.00 86.62 183 PRO A C 1
ATOM 1392 O O . PRO A 1 183 ? 24.944 -1.095 -6.792 1.00 86.62 183 PRO A O 1
ATOM 1395 N N . VAL A 1 184 ? 26.691 -1.041 -8.204 1.00 85.00 184 VAL A N 1
ATOM 1396 C CA . VAL A 1 184 ? 26.534 -2.373 -8.794 1.00 85.00 184 VAL A CA 1
ATOM 1397 C C . VAL A 1 184 ? 27.814 -3.180 -8.556 1.00 85.00 184 VAL A C 1
ATOM 1399 O O . VAL A 1 184 ? 28.916 -2.634 -8.520 1.00 85.00 184 VAL A O 1
ATOM 1402 N N . GLY A 1 185 ? 27.688 -4.498 -8.390 1.00 84.00 185 GLY A N 1
ATOM 1403 C CA . GLY A 1 185 ? 28.840 -5.391 -8.243 1.00 84.00 185 GLY A CA 1
ATOM 1404 C C . GLY A 1 185 ? 29.622 -5.152 -6.948 1.00 84.00 185 GLY A C 1
ATOM 1405 O O . GLY A 1 185 ? 29.070 -5.287 -5.860 1.00 84.00 185 GLY A O 1
ATOM 1406 N N . ASP A 1 186 ? 30.910 -4.826 -7.068 1.00 83.94 186 ASP A N 1
ATOM 1407 C CA . ASP A 1 186 ? 31.818 -4.558 -5.942 1.00 83.94 186 ASP A CA 1
ATOM 1408 C C . ASP A 1 186 ? 31.666 -3.145 -5.342 1.00 83.94 186 ASP A C 1
ATOM 1410 O O . ASP A 1 186 ? 32.389 -2.780 -4.414 1.00 83.94 186 ASP A O 1
ATOM 1414 N N . GLY A 1 187 ? 30.716 -2.356 -5.854 1.00 82.25 187 GLY A N 1
ATOM 1415 C CA . GLY A 1 187 ? 30.428 -1.002 -5.393 1.00 82.25 187 GLY A CA 1
ATOM 1416 C C . GLY A 1 187 ? 31.339 0.075 -5.978 1.00 82.25 187 GLY A C 1
ATOM 1417 O O . GLY A 1 187 ? 31.216 1.232 -5.584 1.00 82.25 187 GLY A O 1
ATOM 1418 N N . THR A 1 188 ? 32.231 -0.275 -6.911 1.00 85.50 188 THR A N 1
ATOM 1419 C CA . THR A 1 188 ? 33.073 0.699 -7.625 1.00 85.50 188 THR A CA 1
ATOM 1420 C C . THR A 1 188 ? 32.407 1.268 -8.874 1.00 85.50 188 THR A C 1
ATOM 1422 O O . THR A 1 188 ? 32.769 2.357 -9.307 1.00 85.50 188 THR A O 1
ATOM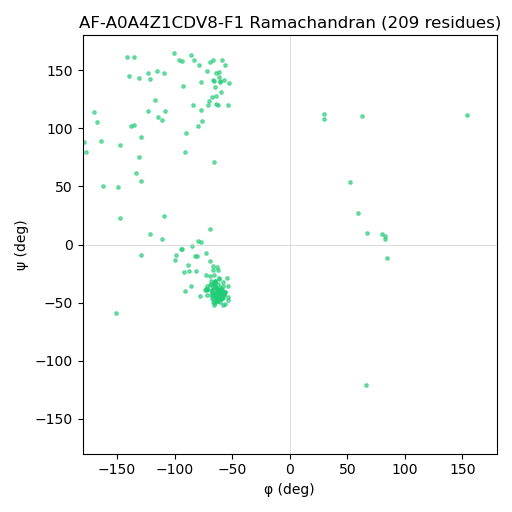 1425 N N . SER A 1 189 ? 31.440 0.544 -9.441 1.00 89.00 189 SER A N 1
ATOM 1426 C CA . SER A 1 189 ? 30.650 0.972 -10.597 1.00 89.00 189 SER A CA 1
ATOM 1427 C C . SER A 1 189 ? 29.218 1.278 -10.175 1.00 89.00 189 SER A C 1
ATOM 1429 O O . SER A 1 189 ? 28.664 0.642 -9.278 1.00 89.00 189 SER A O 1
ATOM 1431 N N . THR A 1 190 ? 28.609 2.241 -10.843 1.00 92.06 190 THR A N 1
ATOM 1432 C CA . THR A 1 190 ? 27.209 2.631 -10.690 1.00 92.06 190 THR A CA 1
ATOM 1433 C C . THR A 1 190 ? 26.367 2.044 -11.819 1.00 92.06 190 THR A C 1
ATOM 1435 O O . THR A 1 190 ? 26.889 1.602 -12.843 1.00 92.06 190 THR A O 1
ATOM 1438 N N . LEU A 1 191 ? 25.043 2.035 -11.663 1.00 86.56 191 LEU A N 1
ATOM 1439 C CA . LEU A 1 191 ? 24.124 1.630 -12.727 1.00 86.56 191 LEU A CA 1
ATOM 1440 C C . LEU A 1 191 ? 24.302 2.494 -13.991 1.00 86.56 191 LEU A C 1
ATOM 1442 O O . LEU A 1 191 ? 24.146 1.987 -15.101 1.00 86.56 191 LEU A O 1
ATOM 1446 N N . ALA A 1 192 ? 24.667 3.769 -13.823 1.00 88.56 192 ALA A N 1
ATOM 1447 C CA . ALA A 1 192 ? 24.954 4.700 -14.909 1.00 88.56 192 ALA A CA 1
ATOM 1448 C C . ALA A 1 192 ? 26.088 4.212 -15.822 1.00 88.56 192 ALA A C 1
ATOM 1450 O O . ALA A 1 192 ? 25.986 4.347 -17.039 1.00 88.56 192 ALA A O 1
ATOM 1451 N N . ASP A 1 193 ? 27.128 3.599 -15.250 1.00 87.88 193 ASP A N 1
ATOM 1452 C CA . ASP A 1 193 ? 28.324 3.160 -15.983 1.00 87.88 193 ASP A CA 1
ATOM 1453 C C . ASP A 1 193 ? 28.033 2.025 -16.979 1.00 87.88 193 ASP A C 1
ATOM 1455 O O . ASP A 1 193 ? 28.801 1.791 -17.912 1.00 87.88 193 ASP A O 1
ATOM 1459 N N . PHE A 1 194 ? 26.906 1.329 -16.807 1.00 86.62 194 PHE A N 1
ATOM 1460 C CA . PHE A 1 194 ? 26.447 0.270 -17.708 1.00 86.62 194 PHE A CA 1
ATOM 1461 C C . PHE A 1 194 ? 25.485 0.766 -18.794 1.00 86.62 194 PHE A C 1
ATOM 1463 O O . PHE A 1 194 ? 25.080 -0.020 -19.656 1.00 86.62 194 PHE A O 1
ATOM 1470 N N . LEU A 1 195 ? 25.098 2.044 -18.779 1.00 85.50 195 LEU A N 1
ATOM 1471 C CA . LEU A 1 195 ? 24.266 2.610 -19.833 1.00 85.50 195 LEU A CA 1
ATOM 1472 C C . LEU A 1 195 ? 25.115 2.878 -21.076 1.00 85.50 195 LEU A C 1
ATOM 1474 O O . LEU A 1 195 ? 26.013 3.717 -21.076 1.00 85.50 195 LEU A O 1
ATOM 1478 N N . GLY A 1 196 ? 24.800 2.169 -22.159 1.00 82.44 196 GLY A N 1
ATOM 1479 C CA . GLY A 1 196 ? 25.410 2.422 -23.460 1.00 82.44 196 GLY A CA 1
ATOM 1480 C C . GLY A 1 196 ? 25.112 3.841 -23.950 1.00 82.44 196 GLY A C 1
ATOM 1481 O O . GLY A 1 196 ? 23.993 4.337 -23.806 1.00 82.44 196 GLY A O 1
ATOM 1482 N N . SER A 1 197 ? 26.109 4.485 -24.549 1.00 81.88 197 SER A N 1
ATOM 1483 C CA . SER A 1 197 ? 25.950 5.757 -25.250 1.00 81.88 197 SER A CA 1
ATOM 1484 C C . SER A 1 197 ? 25.764 5.536 -26.750 1.00 81.88 197 SER A C 1
ATOM 1486 O O . SER A 1 197 ? 26.118 4.490 -27.299 1.00 81.88 197 SER A O 1
ATOM 1488 N N . THR A 1 198 ? 25.194 6.530 -27.429 1.00 81.44 198 THR A N 1
ATOM 1489 C CA . THR A 1 198 ? 25.131 6.532 -28.891 1.00 81.44 198 THR A CA 1
ATOM 1490 C C . THR A 1 198 ? 26.548 6.605 -29.454 1.00 81.44 198 THR A C 1
ATOM 1492 O O . THR A 1 198 ? 27.267 7.569 -29.193 1.00 81.44 198 THR A O 1
ATOM 1495 N N . ASP A 1 199 ? 26.940 5.610 -30.247 1.00 81.38 199 ASP A N 1
ATOM 1496 C CA . ASP A 1 199 ? 28.189 5.657 -31.002 1.00 81.38 199 ASP A CA 1
ATOM 1497 C C . ASP A 1 199 ? 27.986 6.508 -32.266 1.00 81.38 199 ASP A C 1
ATOM 1499 O O . ASP A 1 199 ? 27.398 6.064 -33.254 1.00 81.38 199 ASP A O 1
ATOM 1503 N N . GLU A 1 200 ? 28.457 7.756 -32.235 1.00 76.88 200 GLU A N 1
ATOM 1504 C CA . GLU A 1 200 ? 28.375 8.675 -33.377 1.00 76.88 200 GLU A CA 1
ATOM 1505 C C . GLU A 1 200 ? 29.159 8.171 -34.604 1.00 76.88 200 GLU A C 1
ATOM 1507 O O . GLU A 1 200 ? 28.848 8.551 -35.736 1.00 76.88 200 GLU A O 1
ATOM 1512 N N . ALA A 1 201 ? 30.136 7.275 -34.414 1.00 77.19 201 ALA A N 1
ATOM 1513 C CA . ALA A 1 201 ? 30.888 6.662 -35.503 1.00 77.19 201 ALA A CA 1
ATOM 1514 C C . ALA A 1 201 ? 30.153 5.473 -36.145 1.00 77.19 201 ALA A C 1
ATOM 1516 O O . ALA A 1 201 ? 30.557 5.034 -37.225 1.00 77.19 201 ALA A O 1
ATOM 1517 N N . TYR A 1 202 ? 29.053 4.986 -35.556 1.00 76.38 202 TYR A N 1
ATOM 1518 C CA . TYR A 1 202 ? 28.282 3.861 -36.092 1.00 76.38 202 TYR A CA 1
ATOM 1519 C C . TYR A 1 202 ? 27.743 4.144 -37.500 1.00 76.38 202 TYR A C 1
ATOM 1521 O O . TYR A 1 202 ? 27.907 3.323 -38.400 1.00 76.38 202 TYR A O 1
ATOM 1529 N N . GLY A 1 203 ? 27.184 5.337 -37.730 1.00 75.38 203 GLY A N 1
ATOM 1530 C CA . GLY A 1 203 ? 26.677 5.721 -39.054 1.00 75.38 203 GLY A CA 1
ATOM 1531 C C . GLY A 1 203 ? 27.783 5.845 -40.109 1.00 75.38 203 GLY A C 1
ATOM 1532 O O . GLY A 1 203 ? 27.581 5.507 -41.274 1.00 75.38 203 GLY A O 1
ATOM 1533 N N . ALA A 1 204 ? 28.983 6.275 -39.706 1.00 77.00 204 ALA A N 1
ATOM 1534 C CA . ALA A 1 204 ? 30.143 6.325 -40.593 1.00 77.00 204 ALA A CA 1
ATOM 1535 C C . ALA A 1 204 ? 30.688 4.919 -40.909 1.00 77.00 204 ALA A C 1
ATOM 1537 O O . ALA A 1 204 ? 31.079 4.653 -42.046 1.00 77.00 204 ALA A O 1
ATOM 1538 N N . ALA A 1 205 ? 30.682 4.013 -39.928 1.00 78.25 205 ALA A N 1
ATOM 1539 C CA . ALA A 1 205 ? 31.079 2.621 -40.106 1.00 78.25 205 ALA A CA 1
ATOM 1540 C C . ALA A 1 205 ? 30.089 1.846 -40.995 1.00 78.25 205 ALA A C 1
ATOM 1542 O O . ALA A 1 205 ? 30.520 1.113 -41.881 1.00 78.25 205 ALA A O 1
ATOM 1543 N N . GLU A 1 206 ? 28.780 2.049 -40.821 1.00 77.25 206 GLU A N 1
ATOM 1544 C CA . GLU A 1 206 ? 27.743 1.458 -41.678 1.00 77.25 206 GLU A CA 1
ATOM 1545 C C . GLU A 1 206 ? 27.892 1.922 -43.136 1.00 77.25 206 GLU A C 1
ATOM 1547 O O . GLU A 1 206 ? 27.907 1.100 -44.055 1.00 77.25 206 GLU A O 1
ATOM 1552 N N . ALA A 1 207 ? 28.100 3.226 -43.355 1.00 74.31 207 ALA A N 1
ATOM 1553 C CA . ALA A 1 207 ? 28.308 3.78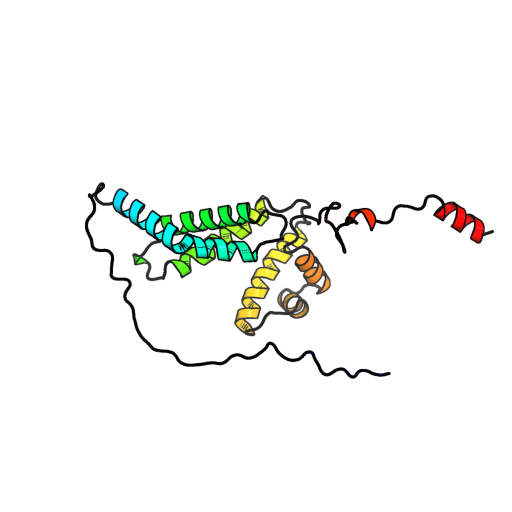8 -44.690 1.00 74.31 207 ALA A CA 1
ATOM 1554 C C . ALA A 1 207 ? 29.574 3.247 -45.380 1.00 74.31 207 ALA A C 1
ATOM 1556 O O . ALA A 1 207 ? 29.577 3.062 -46.596 1.00 74.31 207 ALA A O 1
ATOM 1557 N N . ALA A 1 208 ? 30.638 2.964 -44.620 1.00 74.75 208 ALA A N 1
ATOM 1558 C CA . ALA A 1 208 ? 31.870 2.383 -45.150 1.00 74.75 208 ALA A CA 1
ATOM 1559 C C . ALA A 1 208 ? 31.734 0.896 -45.526 1.00 74.75 208 ALA A C 1
ATOM 1561 O O . ALA A 1 208 ? 32.465 0.429 -46.392 1.00 74.75 208 ALA A O 1
ATOM 1562 N N . VAL A 1 209 ? 30.817 0.154 -44.895 1.00 75.56 209 VAL A N 1
ATOM 1563 C CA . VAL A 1 209 ? 30.550 -1.266 -45.201 1.00 75.56 209 VAL A CA 1
ATOM 1564 C C . VAL A 1 209 ? 29.626 -1.432 -46.417 1.00 75.56 209 VAL A C 1
ATOM 1566 O O . VAL A 1 209 ? 29.647 -2.479 -47.061 1.00 75.56 209 VAL A O 1
ATOM 1569 N N . MET A 1 210 ? 28.820 -0.418 -46.752 1.00 70.94 210 MET A N 1
ATOM 1570 C CA . MET A 1 210 ? 27.927 -0.436 -47.922 1.00 70.94 210 MET A CA 1
ATOM 1571 C C . MET A 1 210 ? 28.587 -0.002 -49.250 1.00 70.94 210 MET A C 1
ATOM 1573 O O . MET A 1 210 ? 27.907 -0.012 -50.279 1.00 70.94 210 MET A O 1
ATOM 1577 N N . LEU A 1 211 ? 29.873 0.374 -49.244 1.00 54.97 211 LEU A N 1
ATOM 1578 C CA . LEU A 1 211 ? 30.669 0.741 -50.429 1.00 54.97 211 LEU A CA 1
ATOM 1579 C C . LEU A 1 211 ? 31.620 -0.387 -50.846 1.00 54.97 211 LEU A C 1
ATOM 1581 O O . LEU A 1 211 ? 31.777 -0.571 -52.075 1.00 54.97 211 LEU A O 1
#

Foldseek 3Di:
DDDDPDPDDDDDDDDDDDDDDDDDDPDDDDDDDDDDPDDPVVLVVVLVVQLVVCLVVLLVVLVVLPPLQDDSVVSSVQSSVLSSVLSVPDDPVVPDDSCVRSVVSSVVSSVVCCVPPLAPPDDDPVLVVLLVLLVVLQVVVCVVVVDGDDLVRSCVVVVHDSVSSVVSVVCVSNSDDDDQQPADDPRPHGVVVPDDDDDPCPVVVVVVVVD

Nearest PDB structures (foldseek):
  8x6g-assembly1_H  TM=5.694E-01  e=5.316E-09  Staphylococcus aureus
  8x6f-assembly1_E  TM=5.409E-01  e=8.954E-09  Staphylococcus aureus
  6ccv-assembly1_F  TM=5.312E-01  e=7.268E-09  Mycolicibacterium smegmatis MC2 155
  6xl9-assembly1_F  TM=5.384E-01  e=6.490E-08  Escherichia coli O157:H7
  6pst-assembly1_L  TM=5.344E-01  e=7.924E-07  Escherichia coli

Radius of gyration: 26.16 Å; Cα contacts (8 Å, |Δi|>4): 151; chains: 1; bounding box: 54×48×91 Å

InterPro domains:
  IPR007624 RNA polymerase sigma-70 region 3 [PF04539] (132-199)
  IPR007627 RNA polymerase sigma-70 region 2 [PF04542] (50-119)
  IPR013324 RNA polymerase sigma factor, region 3/4-like [SSF88659] (124-193)
  IPR013325 RNA polymerase sigma factor, region 2 [SSF88946] (45-119)
  IPR014284 RNA polymerase sigma-70-like domain [TIGR02937] (48-148)
  IPR036388 Winged helix-like DNA-binding domain superfamily [G3DSA:1.10.10.10] (120-171)

Mean predicted aligned error: 15.42 Å

Sequence (211 aa):
MQVTPQELEAAHHAPDGAHPSGGTPNRHLTSAGSAPPAGVARRDLLTDELIEAHLEVARSMALRYRNRGIDLDDLEQVALLGLTKAAHRFDPDAGHDFMAFAVPTIRGELRRHFRDSGWMVRPPRRVQELQARIGQAQDELLALHGCSPRPSDIAAHLDVDVSEVVDALSVDGCFAPAALETPVGDGTSTLADFLGSTDEAYGAAEAAVML